Protein AF-A0A7S2Z1I0-F1 (afdb_monomer_lite)

InterPro domains:
  IPR027986 T-cell activation inhibitor, mitochondrial [PTHR31596] (4-203)
  IPR027989 Domain of unknown function DUF4461 [PF14688] (21-203)

Radius of gyration: 23.28 Å; chains: 1; bounding box: 51×51×58 Å

Organism: NCBI:txid464258

pLDDT: mean 90.04, std 8.13, range [51.62, 97.31]

Sequence (205 aa):
DVEAWAAYLSSTGDLAVAKEKRTFVEKIRCSEEDLASALGISSVHCTSAVAHSRQCEAFLGSLLQAAGRAGPLSSAKPIKVVVEACDDLAISETDGSVVLPVSAGAEEALSFLRANLTDALLTTMKYDKELKELDRLKCLVRSRLKIRIYSKDKSVTLHEFRQCSNRLVRMSKSLLPYTEGLNVRVSDANRMSDTSVDIAWNFAA

Secondary structure (DSSP, 8-state):
-HHHHHHHHHHSHHHHHHHHHHHHHHHHHHHHHHHHHHHTEEEEEE-TTTTT-HHHHHHHHHHHHHHHHH--SSSSEEEEEEEES-SS-EE-TTT-PEEEETTS-HHHHHHHHHHHHHHHHHHHHHHHHHHHHHHHHHHHHHHHHT-SEEEE-TTS-HHHHHHHHHHHHHTHHHHHHHHTT-EEEEESS-EE-SS-EEEETT---

Foldseek 3Di:
DVVVVVCVCVVDCVVVVVVVQVVQLVLLQVLFVLLCVLQQEDTEEEPPQPSSDPLSVVLSVQLSVVSNVVGHLDNRANEYEYEYCDDDFDQPLQALHTYDYSPDHSVVNVVSCNVCVVVSRVSNVVNVVLVVVLVVLQVLLCVLQVAPAEEEDPQDDSVLSSQLSVVSNVCSVVNNVPHRHAHEYEDCDFDDDPHHTYDHSCDDD

Structure (mmCIF, N/CA/C/O backbone):
data_AF-A0A7S2Z1I0-F1
#
_entry.id   AF-A0A7S2Z1I0-F1
#
loop_
_atom_site.group_PDB
_atom_site.id
_atom_site.type_symbol
_atom_site.label_atom_id
_atom_site.label_alt_id
_atom_site.label_comp_id
_atom_site.label_asym_id
_atom_site.label_entity_id
_atom_site.label_seq_id
_atom_site.pdbx_PDB_ins_code
_atom_site.Cartn_x
_atom_site.Cartn_y
_atom_site.Cartn_z
_atom_site.occupancy
_atom_site.B_iso_or_equiv
_atom_site.auth_seq_id
_atom_site.auth_comp_id
_atom_site.auth_asym_id
_atom_site.auth_atom_id
_atom_site.pdbx_PDB_model_num
ATOM 1 N N . ASP A 1 1 ? -14.311 37.060 -10.832 1.00 61.75 1 ASP A N 1
ATOM 2 C CA . ASP A 1 1 ? -15.592 37.095 -10.116 1.00 61.75 1 ASP A CA 1
ATOM 3 C C . ASP A 1 1 ? -15.536 36.141 -8.923 1.00 61.75 1 ASP A C 1
ATOM 5 O O . ASP A 1 1 ? -15.950 34.998 -9.017 1.00 61.75 1 ASP A O 1
ATOM 9 N N . VAL A 1 2 ? -14.854 36.543 -7.848 1.00 72.06 2 VAL A N 1
ATOM 10 C CA . VAL A 1 2 ? -14.575 35.677 -6.680 1.00 72.06 2 VAL A CA 1
ATOM 11 C C . VAL A 1 2 ? -15.729 35.728 -5.673 1.00 72.06 2 VAL A C 1
ATOM 13 O O . VAL A 1 2 ? -16.039 34.725 -5.038 1.00 72.06 2 VAL A O 1
ATOM 16 N N . GLU A 1 3 ? -16.408 36.872 -5.581 1.00 78.31 3 GLU A N 1
ATOM 17 C CA . GLU A 1 3 ? -17.554 37.077 -4.692 1.00 78.31 3 GLU A CA 1
ATOM 18 C C . GLU A 1 3 ? -18.788 36.287 -5.142 1.00 78.31 3 GLU A C 1
ATOM 20 O O . GLU A 1 3 ? -19.456 35.697 -4.296 1.00 78.31 3 GLU A O 1
ATOM 25 N N . ALA A 1 4 ? -19.047 36.167 -6.452 1.00 76.44 4 ALA A N 1
ATOM 26 C CA . ALA A 1 4 ? -20.146 35.342 -6.959 1.00 76.44 4 ALA A CA 1
ATOM 27 C C . ALA A 1 4 ? -19.933 33.842 -6.680 1.00 76.44 4 ALA A C 1
ATOM 29 O O . ALA A 1 4 ? -20.866 33.153 -6.271 1.00 76.44 4 ALA A O 1
ATOM 30 N N . TRP A 1 5 ? -18.700 33.337 -6.821 1.00 75.31 5 TRP A N 1
ATOM 31 C CA . TRP A 1 5 ? -18.357 31.955 -6.453 1.00 75.31 5 TRP A CA 1
ATOM 32 C C . TRP A 1 5 ? -18.428 31.724 -4.942 1.00 75.31 5 TRP A C 1
ATOM 34 O O . TRP A 1 5 ? -18.931 30.690 -4.509 1.00 75.31 5 TRP A O 1
ATOM 44 N N . ALA A 1 6 ? -17.974 32.684 -4.131 1.00 73.38 6 ALA A N 1
ATOM 45 C CA . ALA A 1 6 ? -18.089 32.604 -2.678 1.00 73.38 6 ALA A CA 1
ATOM 46 C C . ALA A 1 6 ? -19.559 32.597 -2.223 1.00 73.38 6 ALA A C 1
ATOM 48 O O . ALA A 1 6 ? -19.919 31.792 -1.365 1.00 73.38 6 ALA A O 1
ATOM 49 N N . ALA A 1 7 ? -20.421 33.423 -2.826 1.00 74.00 7 ALA A N 1
ATOM 50 C CA . ALA A 1 7 ? -21.859 33.442 -2.563 1.00 74.00 7 ALA A CA 1
ATOM 51 C C . ALA A 1 7 ? -22.562 32.162 -3.047 1.00 74.00 7 ALA A C 1
ATOM 53 O O . ALA A 1 7 ? -23.393 31.614 -2.326 1.00 74.00 7 ALA A O 1
ATOM 54 N N . TYR A 1 8 ? -22.202 31.637 -4.221 1.00 71.69 8 TYR A N 1
ATOM 55 C CA . TYR A 1 8 ? -22.724 30.369 -4.737 1.00 71.69 8 TYR A CA 1
ATOM 56 C C . TYR A 1 8 ? -22.361 29.201 -3.815 1.00 71.69 8 TYR A C 1
ATOM 58 O O . TYR A 1 8 ? -23.244 28.501 -3.331 1.00 71.69 8 TYR A O 1
ATOM 66 N N . LEU A 1 9 ? -21.079 29.052 -3.471 1.00 66.38 9 LEU A N 1
ATOM 67 C CA . LEU A 1 9 ? -20.636 27.976 -2.588 1.00 66.38 9 LEU A CA 1
ATOM 68 C C . LEU A 1 9 ? -21.250 28.127 -1.184 1.00 66.38 9 LEU A C 1
ATOM 70 O O . LEU A 1 9 ? -21.718 27.150 -0.607 1.00 66.38 9 LEU A O 1
ATOM 74 N N . SER A 1 10 ? -21.327 29.348 -0.645 1.00 67.62 10 SER A N 1
ATOM 75 C CA . SER A 1 10 ? -21.908 29.593 0.688 1.00 67.62 10 SER A CA 1
ATOM 76 C C . SER A 1 10 ? -23.432 29.452 0.739 1.00 67.62 10 SER A C 1
ATOM 78 O O . SER A 1 10 ? -23.971 29.204 1.814 1.00 67.62 10 SER A O 1
ATOM 80 N N . SER A 1 11 ? -24.130 29.613 -0.390 1.00 66.12 11 SER A N 1
ATOM 81 C CA . SER A 1 11 ? -25.588 29.442 -0.479 1.00 66.12 11 SER A CA 1
ATOM 82 C C . SER A 1 11 ? -26.009 27.993 -0.725 1.00 66.12 11 SER A C 1
ATOM 84 O O . SER A 1 11 ? -27.137 27.620 -0.403 1.00 66.12 11 SER A O 1
ATOM 86 N N . THR A 1 12 ? -25.111 27.150 -1.236 1.00 63.69 12 THR A N 1
ATOM 87 C CA . THR A 1 12 ? -25.356 25.712 -1.363 1.00 63.69 12 THR A CA 1
ATOM 88 C C . THR A 1 12 ? -25.142 25.004 -0.023 1.00 63.69 12 THR A C 1
ATOM 90 O O . THR A 1 12 ? -24.045 25.034 0.537 1.00 63.69 12 THR A O 1
ATOM 93 N N . GLY A 1 13 ? -26.168 24.300 0.476 1.00 65.06 13 GLY A N 1
ATOM 94 C CA . GLY A 1 13 ? -26.071 23.426 1.661 1.00 65.06 13 GLY A CA 1
ATOM 95 C C . GLY A 1 13 ? -24.938 22.386 1.578 1.00 65.06 13 GLY A C 1
ATOM 96 O O . GLY A 1 13 ? -24.482 21.872 2.598 1.00 65.06 13 GLY A O 1
ATOM 97 N N . ASP A 1 14 ? -24.413 22.159 0.376 1.00 70.56 14 ASP A N 1
ATOM 98 C CA . ASP A 1 14 ? -23.265 21.310 0.077 1.00 70.56 14 ASP A CA 1
ATOM 99 C C . ASP A 1 14 ? -21.974 21.726 0.798 1.00 70.56 14 ASP A C 1
ATOM 101 O O . ASP A 1 14 ? -21.206 20.849 1.195 1.00 70.56 14 ASP A O 1
ATOM 105 N N . LEU A 1 15 ? -21.725 23.023 1.041 1.00 76.69 15 LEU A N 1
ATOM 106 C CA . LEU A 1 15 ? -20.536 23.445 1.800 1.00 76.69 15 LEU A CA 1
ATOM 107 C C . LEU A 1 15 ? -20.628 23.080 3.285 1.00 76.69 15 LEU A C 1
ATOM 109 O O . LEU A 1 15 ? -19.621 22.692 3.882 1.00 76.69 15 LEU A O 1
ATOM 113 N N . ALA A 1 16 ? -21.815 23.193 3.884 1.00 78.44 16 ALA A N 1
ATOM 114 C CA . ALA A 1 16 ? -22.028 22.790 5.271 1.00 78.44 16 ALA A CA 1
ATOM 115 C C . ALA A 1 16 ? -21.832 21.273 5.418 1.00 78.44 16 ALA A C 1
ATOM 117 O O . ALA A 1 16 ? -21.064 20.831 6.271 1.00 78.44 16 ALA A O 1
ATOM 118 N N . VAL A 1 17 ? -22.408 20.492 4.500 1.00 79.94 17 VAL A N 1
ATOM 119 C CA . VAL A 1 17 ? -22.226 19.033 4.434 1.00 79.94 17 VAL A CA 1
ATOM 120 C C . VAL A 1 17 ? -20.759 18.658 4.192 1.00 79.94 17 VAL A C 1
ATOM 122 O O . VAL A 1 17 ? -20.241 17.733 4.818 1.00 79.94 17 VAL A O 1
ATOM 125 N N . ALA A 1 18 ? -20.049 19.370 3.312 1.00 81.38 18 ALA A N 1
ATOM 126 C CA . ALA A 1 18 ? -18.627 19.135 3.065 1.00 81.38 18 ALA A CA 1
ATOM 127 C C . ALA A 1 18 ? -17.773 19.436 4.305 1.00 81.38 18 ALA A C 1
ATOM 129 O O . ALA A 1 18 ? -16.859 18.671 4.624 1.00 81.38 18 ALA A O 1
ATOM 130 N N . LYS A 1 19 ? -18.087 20.514 5.033 1.00 84.62 19 LYS A N 1
ATOM 131 C CA . LYS A 1 19 ? -17.418 20.866 6.289 1.00 84.62 19 LYS A CA 1
ATOM 132 C C . LYS A 1 19 ? -17.649 19.796 7.355 1.00 84.62 19 LYS A C 1
ATOM 134 O O . LYS A 1 19 ? -16.683 19.350 7.965 1.00 84.62 19 LYS A O 1
ATOM 139 N N . GLU A 1 20 ? -18.885 19.334 7.529 1.00 85.00 20 GLU A N 1
ATOM 140 C CA . GLU A 1 20 ? -19.213 18.251 8.464 1.00 85.00 20 GLU A CA 1
ATOM 141 C C . GLU A 1 20 ? -18.483 16.951 8.118 1.00 85.00 20 GLU A C 1
ATOM 143 O O . GLU A 1 20 ? -17.858 16.344 8.989 1.00 85.00 20 GLU A O 1
ATOM 148 N N . LYS A 1 21 ? -18.481 16.554 6.838 1.00 84.75 21 LYS A N 1
ATOM 149 C CA . LYS A 1 21 ? -17.735 15.377 6.366 1.00 84.75 21 LYS A CA 1
ATOM 150 C C . LYS A 1 21 ? -16.242 15.503 6.637 1.00 84.75 21 LYS A C 1
ATOM 152 O O . LYS A 1 21 ? -15.619 14.535 7.064 1.00 84.75 21 LYS A O 1
ATOM 157 N N . ARG A 1 22 ? -15.664 16.684 6.411 1.00 86.88 22 ARG A N 1
ATOM 158 C CA . ARG A 1 22 ? -14.251 16.943 6.697 1.00 86.88 22 ARG A CA 1
ATOM 159 C C . ARG A 1 22 ? -13.952 16.791 8.186 1.00 86.88 22 ARG A C 1
ATOM 161 O O . ARG A 1 22 ? -13.035 16.056 8.532 1.00 86.88 22 ARG A O 1
ATOM 168 N N . THR A 1 23 ? -14.743 17.423 9.050 1.00 88.19 23 THR A N 1
ATOM 169 C CA . THR A 1 23 ? -14.578 17.308 10.505 1.00 88.19 23 THR A CA 1
ATOM 170 C C . THR A 1 23 ? -14.747 15.865 10.979 1.00 88.19 23 THR A C 1
ATOM 172 O O . THR A 1 23 ? -14.027 15.425 11.869 1.00 88.19 23 THR A O 1
ATOM 175 N N . PHE A 1 24 ? -15.658 15.101 10.372 1.00 87.19 24 PHE A N 1
ATOM 176 C CA . PHE A 1 24 ? -15.821 13.679 10.667 1.00 87.19 24 PHE A CA 1
ATOM 177 C C . PHE A 1 24 ? -14.567 12.868 10.306 1.00 87.19 24 PHE A C 1
ATOM 179 O O . PHE A 1 24 ? -14.048 12.137 11.141 1.00 87.19 24 PHE A O 1
ATOM 186 N N . VAL A 1 25 ? -14.029 13.042 9.095 1.00 87.50 25 VAL A N 1
ATOM 187 C CA . VAL A 1 25 ? -12.800 12.351 8.662 1.00 87.50 25 VAL A CA 1
ATOM 188 C C . VAL A 1 25 ? -11.599 12.742 9.522 1.00 87.50 25 VAL A C 1
ATOM 190 O O . VAL A 1 25 ? -10.782 11.889 9.852 1.00 87.50 25 VAL A O 1
ATOM 193 N N . GLU A 1 26 ? -11.484 14.015 9.902 1.00 90.06 26 GLU A N 1
ATOM 194 C CA . GLU A 1 26 ? -10.423 14.483 10.802 1.00 90.06 26 GLU A CA 1
ATOM 195 C C . GLU A 1 26 ? -10.497 13.775 12.165 1.00 90.06 26 GLU A C 1
ATOM 197 O O . GLU A 1 26 ? -9.471 13.314 12.656 1.00 90.06 26 GLU A O 1
ATOM 202 N N . LYS A 1 27 ? -11.696 13.576 12.731 1.00 91.50 27 LYS A N 1
ATOM 203 C CA . LYS A 1 27 ? -11.872 12.801 13.974 1.00 91.50 27 LYS A CA 1
ATOM 204 C C . LYS A 1 27 ? -11.453 11.338 13.837 1.00 91.50 27 LYS A C 1
ATOM 206 O O . LYS A 1 27 ? -10.810 10.807 14.743 1.00 91.50 27 LYS A O 1
ATOM 211 N N . ILE A 1 28 ? -11.803 10.696 12.720 1.00 92.88 28 ILE A N 1
ATOM 212 C CA . ILE A 1 28 ? -11.381 9.317 12.437 1.00 92.88 28 ILE A CA 1
ATOM 213 C C . ILE A 1 28 ? -9.855 9.240 12.363 1.00 92.88 28 ILE A C 1
ATOM 215 O O . ILE A 1 28 ? -9.271 8.387 13.019 1.00 92.88 28 ILE A O 1
ATOM 219 N N . ARG A 1 29 ? -9.197 10.175 11.666 1.00 93.44 29 ARG A N 1
ATOM 220 C CA . ARG A 1 29 ? -7.726 10.223 11.581 1.00 93.44 29 ARG A CA 1
ATOM 221 C C . ARG A 1 29 ? -7.054 10.418 12.937 1.00 93.44 29 ARG A C 1
ATOM 223 O O . ARG A 1 29 ? -6.088 9.726 13.229 1.00 93.44 29 ARG A O 1
ATOM 230 N N . CYS A 1 30 ? -7.580 11.301 13.786 1.00 94.44 30 CYS A N 1
ATOM 231 C CA . CYS A 1 30 ? -7.074 11.427 15.155 1.00 94.44 30 CYS A CA 1
ATOM 232 C C . CYS A 1 30 ? -7.235 10.111 15.931 1.00 94.44 30 CYS A C 1
ATOM 234 O O . CYS A 1 30 ? -6.304 9.672 16.593 1.00 94.44 30 CYS A O 1
ATOM 236 N N . SER A 1 31 ? -8.380 9.436 15.784 1.00 94.81 31 SER A N 1
ATOM 237 C CA . SER A 1 31 ? -8.625 8.143 16.439 1.00 94.81 31 SER A CA 1
ATOM 238 C C . SER A 1 31 ? -7.698 7.033 15.922 1.00 94.81 31 SER A C 1
ATOM 240 O O . SER A 1 31 ? -7.273 6.180 16.697 1.00 94.81 31 SER A O 1
ATOM 242 N N . GLU A 1 32 ? -7.361 7.038 14.630 1.00 95.88 32 GLU A N 1
ATOM 243 C CA . GLU A 1 32 ? -6.375 6.133 14.024 1.00 95.88 32 GLU A CA 1
ATOM 244 C C . GLU A 1 32 ? -4.975 6.334 14.617 1.00 95.88 32 GLU A C 1
ATOM 246 O O . GLU A 1 32 ? -4.307 5.359 14.966 1.00 95.88 32 GLU A O 1
ATOM 251 N N . GLU A 1 33 ? -4.537 7.589 14.748 1.00 95.25 33 GLU A N 1
ATOM 252 C CA . GLU A 1 33 ? -3.240 7.950 15.329 1.00 95.25 33 GLU A CA 1
ATOM 253 C C . GLU A 1 33 ? -3.168 7.591 16.820 1.00 95.25 33 GLU A C 1
ATOM 255 O O . GLU A 1 33 ? -2.207 6.948 17.256 1.00 95.25 33 GLU A O 1
ATOM 260 N N . ASP A 1 34 ? -4.209 7.928 17.584 1.00 95.12 34 ASP A N 1
ATOM 261 C CA . ASP A 1 34 ? -4.317 7.605 19.009 1.00 95.12 34 ASP A CA 1
ATOM 262 C C . ASP A 1 34 ? -4.279 6.091 19.234 1.00 95.12 34 ASP A C 1
ATOM 264 O O . ASP A 1 34 ? -3.573 5.598 20.118 1.00 95.12 34 ASP A O 1
ATOM 268 N N . LEU A 1 35 ? -4.993 5.331 18.401 1.00 95.00 35 LEU A N 1
ATOM 269 C CA . LEU A 1 35 ? -5.007 3.876 18.474 1.00 95.00 35 LEU A CA 1
ATOM 270 C C . L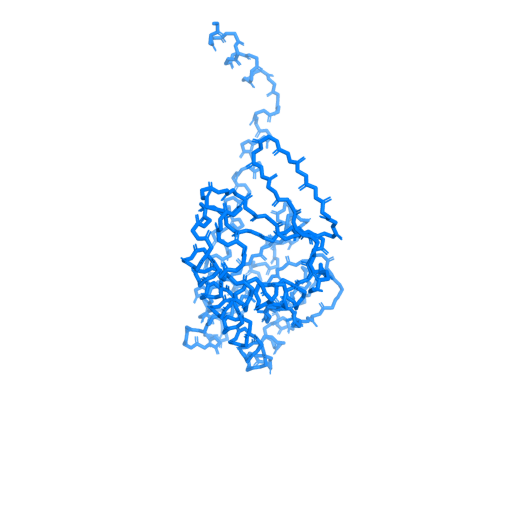EU A 1 35 ? -3.661 3.266 18.074 1.00 95.00 35 LEU A C 1
ATOM 272 O O . LEU A 1 35 ? -3.178 2.365 18.760 1.00 95.00 35 LEU A O 1
ATOM 276 N N . ALA A 1 36 ? -3.033 3.751 17.000 1.00 94.12 36 ALA A N 1
ATOM 277 C CA . ALA A 1 36 ? -1.708 3.289 16.593 1.00 94.12 36 ALA A CA 1
ATOM 278 C C . ALA A 1 36 ? -0.683 3.496 17.719 1.00 94.12 36 ALA A C 1
ATOM 280 O O . ALA A 1 36 ? 0.079 2.579 18.045 1.00 94.12 36 ALA A O 1
ATOM 281 N N . SER A 1 37 ? -0.731 4.669 18.357 1.00 92.81 37 SER A N 1
ATOM 282 C CA . SER A 1 37 ? 0.093 5.025 19.511 1.00 92.81 37 SER A CA 1
ATOM 283 C C . SER A 1 37 ? -0.178 4.111 20.712 1.00 92.81 37 SER A C 1
ATOM 285 O O . SER A 1 37 ? 0.753 3.507 21.248 1.00 92.81 37 SER A O 1
ATOM 287 N N . ALA A 1 38 ? -1.449 3.920 21.086 1.00 93.12 38 ALA A N 1
ATOM 288 C CA . ALA A 1 38 ? -1.845 3.069 22.209 1.00 93.12 38 ALA A CA 1
ATOM 289 C C . ALA A 1 38 ? -1.430 1.599 22.023 1.00 93.12 38 ALA A C 1
ATOM 291 O O . ALA A 1 38 ? -1.033 0.933 22.980 1.00 93.12 38 ALA A O 1
ATOM 292 N N . LEU A 1 39 ? -1.490 1.091 20.790 1.00 92.25 39 LEU A N 1
ATOM 293 C CA . LEU A 1 39 ? -1.097 -0.278 20.456 1.00 92.25 39 LEU A CA 1
ATOM 294 C C . LEU A 1 39 ? 0.419 -0.446 20.258 1.00 92.25 39 LEU A C 1
ATOM 296 O O . LEU A 1 39 ? 0.903 -1.579 20.286 1.00 92.25 39 LEU A O 1
ATOM 300 N N . GLY A 1 40 ? 1.177 0.638 20.066 1.00 92.19 40 GLY A N 1
ATOM 301 C CA . GLY A 1 40 ? 2.612 0.580 19.768 1.00 92.19 40 GLY A CA 1
ATOM 302 C C . GLY A 1 40 ? 2.933 0.026 18.371 1.00 92.19 40 GLY A C 1
ATOM 303 O O . GLY A 1 40 ? 3.957 -0.638 18.174 1.00 92.19 40 GLY A O 1
ATOM 304 N N . ILE A 1 41 ? 2.046 0.268 17.403 1.00 92.19 41 ILE A N 1
ATOM 305 C CA . ILE A 1 41 ? 2.189 -0.146 15.997 1.00 92.19 41 ILE A CA 1
ATOM 306 C C . ILE A 1 41 ? 2.468 1.065 15.101 1.00 92.19 41 ILE A C 1
ATOM 308 O O . ILE A 1 41 ? 2.469 2.202 15.562 1.00 92.19 41 ILE A O 1
ATOM 312 N N . SER A 1 42 ? 2.739 0.837 13.814 1.00 92.69 42 SER A N 1
ATOM 313 C CA . SER A 1 42 ? 3.149 1.926 12.917 1.00 92.69 42 SER A CA 1
ATOM 314 C C . SER A 1 42 ? 1.996 2.772 12.411 1.00 92.69 42 SER A C 1
ATOM 316 O O . SER A 1 42 ? 2.149 3.982 12.276 1.00 92.69 42 SER A O 1
ATOM 318 N N . SER A 1 43 ? 0.864 2.149 12.093 1.00 94.31 43 SER A N 1
ATOM 319 C CA . SER A 1 43 ? -0.293 2.872 11.575 1.00 94.31 43 SER A CA 1
ATOM 320 C C . SER A 1 43 ? -1.568 2.042 11.663 1.00 94.31 43 SER A C 1
ATOM 322 O O . SER A 1 43 ? -1.543 0.823 11.470 1.00 94.31 43 SER A O 1
ATOM 324 N N . VAL A 1 44 ? -2.686 2.731 11.869 1.00 96.00 44 VAL A N 1
ATOM 325 C CA . VAL A 1 44 ? -4.040 2.214 11.658 1.00 96.00 44 VAL A CA 1
ATOM 326 C C . VAL A 1 44 ? -4.673 3.035 10.540 1.00 96.00 44 VAL A C 1
ATOM 328 O O . VAL A 1 44 ? -4.494 4.248 10.509 1.00 96.00 44 VAL A O 1
ATOM 331 N N . HIS A 1 45 ? -5.389 2.392 9.622 1.00 95.81 45 HIS A N 1
ATOM 332 C CA . HIS A 1 45 ? -6.086 3.073 8.536 1.00 95.81 45 HIS A CA 1
ATOM 333 C C . HIS A 1 45 ? -7.463 2.475 8.299 1.00 95.81 45 HIS A C 1
ATOM 335 O O . HIS A 1 45 ? -7.603 1.269 8.127 1.00 95.81 45 HIS A O 1
ATOM 341 N N . CYS A 1 46 ? -8.470 3.324 8.198 1.00 95.25 46 CYS A N 1
ATOM 342 C CA . CYS A 1 46 ? -9.804 2.953 7.773 1.00 95.25 46 CYS A CA 1
ATOM 343 C C . CYS A 1 46 ? -9.906 3.122 6.260 1.00 95.25 46 CYS A C 1
ATOM 345 O O . CYS A 1 46 ? -9.582 4.177 5.706 1.00 95.25 46 CYS A O 1
ATOM 347 N N . THR A 1 47 ? -10.369 2.085 5.569 1.00 93.81 47 THR A N 1
ATOM 348 C CA . THR A 1 47 ? -10.617 2.182 4.126 1.00 93.81 47 THR A CA 1
ATOM 349 C C . THR A 1 47 ? -11.697 3.225 3.837 1.00 93.81 47 THR A C 1
ATOM 351 O O . THR A 1 47 ? -12.569 3.503 4.665 1.00 93.81 47 THR A O 1
ATOM 354 N N . SER A 1 48 ? -11.684 3.803 2.633 1.00 88.38 48 SER A N 1
ATOM 355 C CA . SER A 1 48 ? -12.679 4.807 2.222 1.00 88.38 48 SER A CA 1
ATOM 356 C C . SER A 1 48 ? -14.123 4.301 2.312 1.00 88.38 48 SER A C 1
ATOM 358 O O . SER A 1 48 ? -15.035 5.104 2.504 1.00 88.38 48 SER A O 1
ATOM 360 N N . ALA A 1 49 ? -14.327 2.983 2.219 1.00 89.12 49 ALA A N 1
ATOM 361 C CA . ALA A 1 49 ? -15.625 2.339 2.376 1.00 89.12 49 ALA A CA 1
ATOM 362 C C . ALA A 1 49 ? -16.204 2.498 3.794 1.00 89.12 49 ALA A C 1
ATOM 364 O O . ALA A 1 49 ? -17.416 2.648 3.940 1.00 89.12 49 ALA A O 1
ATOM 365 N N . VAL A 1 50 ? -15.359 2.512 4.834 1.00 91.12 50 VAL A N 1
ATOM 366 C CA . VAL A 1 50 ? -15.800 2.566 6.242 1.00 91.12 50 VAL A CA 1
ATOM 367 C C . VAL A 1 50 ? -15.479 3.884 6.942 1.00 91.12 50 VAL A C 1
ATOM 369 O O . VAL A 1 50 ? -16.156 4.220 7.913 1.00 91.12 50 VAL A O 1
ATOM 372 N N . ALA A 1 51 ? -14.527 4.670 6.429 1.00 87.19 51 ALA A N 1
ATOM 373 C CA . ALA A 1 51 ? -14.034 5.910 7.041 1.00 87.19 51 ALA A CA 1
ATOM 374 C C . ALA A 1 51 ? -15.093 7.019 7.208 1.00 87.19 51 ALA A C 1
ATOM 376 O O . ALA A 1 51 ? -14.856 8.001 7.904 1.00 87.19 51 ALA A O 1
ATOM 377 N N . HIS A 1 52 ? -16.264 6.882 6.580 1.00 87.50 52 HIS A N 1
ATOM 378 C CA . HIS A 1 52 ? -17.394 7.809 6.715 1.00 87.50 52 HIS A CA 1
ATOM 379 C C . HIS A 1 52 ? -18.551 7.252 7.560 1.00 87.50 52 HIS A C 1
ATOM 381 O O . HIS A 1 52 ? -19.618 7.862 7.626 1.00 87.50 52 HIS A O 1
ATOM 387 N N . SER A 1 53 ? -18.373 6.086 8.185 1.00 90.06 53 SER A N 1
ATOM 388 C CA . SER A 1 53 ? -19.424 5.410 8.944 1.00 90.06 53 SER A CA 1
ATOM 389 C C . SER A 1 53 ? -19.309 5.680 10.445 1.00 90.06 53 SER A C 1
ATOM 391 O O . SER A 1 53 ? -18.224 5.645 11.023 1.00 90.06 53 SER A O 1
ATOM 393 N N . ARG A 1 54 ? -20.452 5.868 11.118 1.00 90.75 54 ARG A N 1
ATOM 394 C CA . ARG A 1 54 ? -20.504 5.922 12.594 1.00 90.75 54 ARG A CA 1
ATOM 395 C C . ARG A 1 54 ? -20.073 4.606 13.245 1.00 90.75 54 ARG A C 1
ATOM 397 O O . ARG A 1 54 ? -19.618 4.608 14.381 1.00 90.75 54 ARG A O 1
ATOM 404 N N . GLN A 1 55 ? -20.224 3.494 12.526 1.00 92.81 55 GLN A N 1
ATOM 405 C CA . GLN A 1 55 ? -19.751 2.183 12.969 1.00 92.81 55 GLN A CA 1
ATOM 406 C C . GLN A 1 55 ? -18.231 2.180 13.128 1.00 92.81 55 GLN A C 1
ATOM 408 O O . GLN A 1 55 ? -17.739 1.718 14.148 1.00 92.81 55 GLN A O 1
ATOM 413 N N . CYS A 1 56 ? -17.502 2.774 12.181 1.00 93.69 56 CYS A N 1
ATOM 414 C CA . CYS A 1 56 ? -16.053 2.926 12.267 1.00 93.69 56 CYS A CA 1
ATOM 415 C C . CYS A 1 56 ? -15.630 3.764 13.482 1.00 93.69 56 CYS A C 1
ATOM 417 O O . CYS A 1 56 ? -14.776 3.325 14.245 1.00 93.69 56 CYS A O 1
ATOM 419 N N . GLU A 1 57 ? -16.275 4.909 13.728 1.00 94.19 57 GLU A N 1
ATOM 420 C CA . GLU A 1 57 ? -16.004 5.733 14.919 1.00 94.19 57 GLU A CA 1
ATOM 421 C C . GLU A 1 57 ? -16.235 4.947 16.222 1.00 94.19 57 GLU A C 1
ATOM 423 O O . GLU A 1 57 ? -15.381 4.934 17.110 1.00 94.19 57 GLU A O 1
ATOM 428 N N . ALA A 1 58 ? -17.363 4.236 16.321 1.00 94.94 58 ALA A N 1
ATOM 429 C CA . ALA A 1 58 ? -17.692 3.422 17.489 1.00 94.94 58 ALA A CA 1
ATOM 430 C C . ALA A 1 58 ? -16.717 2.248 17.678 1.00 94.94 58 ALA A C 1
ATOM 432 O O . ALA A 1 58 ? -16.316 1.955 18.808 1.00 94.94 58 ALA A O 1
ATOM 433 N N . PHE A 1 59 ? -16.309 1.600 16.586 1.00 96.31 59 PHE A N 1
ATOM 434 C CA . PHE A 1 59 ? -15.340 0.511 16.601 1.00 96.31 59 PHE A CA 1
ATOM 435 C C . PHE A 1 59 ? -13.966 1.001 17.065 1.00 96.31 59 PHE A C 1
ATOM 437 O O . PHE A 1 59 ? -13.434 0.460 18.032 1.00 96.31 59 PHE A O 1
ATOM 444 N N . LEU A 1 60 ? -13.431 2.071 16.462 1.00 96.44 60 LEU A N 1
ATOM 445 C CA . LEU A 1 60 ? -12.146 2.659 16.856 1.00 96.44 60 LEU A CA 1
ATOM 446 C C . LEU A 1 60 ? -12.155 3.109 18.318 1.00 96.44 60 LEU A C 1
ATOM 448 O O . LEU A 1 60 ? -11.220 2.804 19.054 1.00 96.44 60 LEU A O 1
ATOM 452 N N . GLY A 1 61 ? -13.224 3.775 18.764 1.00 95.81 61 GLY A N 1
ATOM 453 C CA . GLY A 1 61 ? -13.371 4.186 20.160 1.00 95.81 61 GLY A CA 1
ATOM 454 C C . GLY A 1 61 ? -13.393 2.997 21.126 1.00 95.81 61 GLY A C 1
ATOM 455 O O . GLY A 1 61 ? -12.718 3.022 22.157 1.00 95.81 61 GLY A O 1
ATOM 456 N N . SER A 1 62 ? -14.113 1.926 20.782 1.00 96.12 62 SER A N 1
ATOM 457 C CA . SER A 1 62 ? -14.158 0.701 21.595 1.00 96.12 62 SER A CA 1
ATOM 458 C C . SER A 1 62 ? -12.803 -0.010 21.629 1.00 96.12 62 SER A C 1
ATOM 460 O O . SER A 1 62 ? -12.354 -0.455 22.686 1.00 96.12 62 SER A O 1
ATOM 462 N N . LEU A 1 63 ? -12.126 -0.072 20.481 1.00 96.00 63 LEU A N 1
ATOM 463 C CA . LEU A 1 63 ? -10.817 -0.693 20.325 1.00 96.00 63 LEU A CA 1
ATOM 464 C C . LEU A 1 63 ? -9.737 0.076 21.092 1.00 96.00 63 LEU A C 1
ATOM 466 O O . LEU A 1 63 ? -8.922 -0.540 21.773 1.00 96.00 63 LEU A O 1
ATOM 470 N N . LEU A 1 64 ? -9.781 1.410 21.066 1.00 95.69 64 LEU A N 1
ATOM 471 C CA . LEU A 1 64 ? -8.887 2.280 21.831 1.00 95.69 64 LEU A CA 1
ATOM 472 C C . LEU A 1 64 ? -9.071 2.096 23.341 1.00 95.69 64 LEU A C 1
ATOM 474 O O . LEU A 1 64 ? -8.091 1.978 24.076 1.00 95.69 64 LEU A O 1
ATOM 478 N N . GLN A 1 65 ? -10.317 2.017 23.817 1.00 95.12 65 GLN A N 1
ATOM 479 C CA . GLN A 1 65 ? -10.590 1.742 25.230 1.00 95.12 65 GLN A CA 1
ATOM 480 C C . GLN A 1 65 ? -10.053 0.378 25.663 1.00 95.12 65 GLN A C 1
ATOM 482 O O . GLN A 1 65 ? -9.453 0.266 26.734 1.00 95.12 65 GLN A O 1
ATOM 487 N N . ALA A 1 66 ? -10.268 -0.655 24.851 1.00 94.31 66 ALA A N 1
ATOM 488 C CA . ALA A 1 66 ? -9.766 -1.988 25.144 1.00 94.31 66 ALA A CA 1
ATOM 489 C C . ALA A 1 66 ? -8.224 -2.021 25.098 1.00 94.31 66 ALA A C 1
ATOM 491 O O . ALA A 1 66 ? -7.598 -2.551 26.016 1.00 94.31 66 ALA A O 1
ATOM 492 N N . ALA A 1 67 ? -7.596 -1.339 24.132 1.00 92.81 67 ALA A N 1
ATOM 493 C CA . ALA A 1 67 ? -6.143 -1.182 24.044 1.00 92.81 67 ALA A CA 1
ATOM 494 C C . ALA A 1 67 ? -5.556 -0.502 25.292 1.00 92.81 67 ALA A C 1
ATOM 496 O O . ALA A 1 67 ? -4.563 -0.974 25.843 1.00 92.81 67 ALA A O 1
ATOM 497 N N . GLY A 1 68 ? -6.211 0.549 25.796 1.00 91.56 68 GLY A N 1
ATOM 498 C CA . GLY A 1 68 ? -5.794 1.249 27.014 1.00 91.56 68 GLY A CA 1
ATOM 499 C C . GLY A 1 68 ? -5.799 0.365 28.267 1.00 91.56 68 GLY A C 1
ATOM 500 O O . GLY A 1 68 ? -4.950 0.536 29.138 1.00 91.56 68 GLY A O 1
ATOM 501 N N . ARG A 1 69 ? -6.710 -0.615 28.355 1.00 90.62 69 ARG A N 1
ATOM 502 C CA . ARG A 1 69 ? -6.738 -1.600 29.457 1.00 90.62 69 ARG A CA 1
ATOM 503 C C . ARG A 1 69 ? -5.685 -2.683 29.278 1.00 90.62 69 ARG A C 1
ATOM 505 O O . ARG A 1 69 ? -5.100 -3.157 30.246 1.00 90.62 69 ARG A O 1
ATOM 512 N N . ALA A 1 70 ? -5.505 -3.111 28.037 1.00 88.25 70 ALA A N 1
ATOM 513 C CA . ALA A 1 70 ? -4.726 -4.284 27.710 1.00 88.25 70 ALA A CA 1
ATOM 514 C C . ALA A 1 70 ? -3.221 -3.970 27.589 1.00 88.25 70 ALA A C 1
ATOM 516 O O . ALA A 1 70 ? -2.407 -4.891 27.690 1.00 88.25 70 ALA A O 1
ATOM 517 N N . GLY A 1 71 ? -2.860 -2.697 27.406 1.00 85.69 71 GLY A N 1
ATOM 518 C CA . GLY A 1 71 ? -1.492 -2.225 27.222 1.00 85.69 71 GLY A CA 1
ATOM 519 C C . GLY A 1 71 ? -0.985 -2.384 25.782 1.00 85.69 71 GLY A C 1
ATOM 520 O O . GLY A 1 71 ? -1.635 -3.037 24.955 1.00 85.69 71 GLY A O 1
ATOM 521 N N . PRO A 1 72 ? 0.188 -1.800 25.475 1.00 87.44 72 PRO A N 1
ATOM 522 C CA . PRO A 1 72 ? 0.759 -1.831 24.136 1.00 87.44 72 PRO A CA 1
ATOM 523 C C . PRO A 1 72 ? 1.046 -3.267 23.694 1.00 87.44 72 PRO A C 1
ATOM 525 O O . PRO A 1 72 ? 1.488 -4.111 24.475 1.00 87.44 72 PRO A O 1
ATOM 528 N N . LEU A 1 73 ? 0.814 -3.537 22.413 1.00 83.44 73 LEU A N 1
ATOM 529 C CA . LEU A 1 73 ? 1.011 -4.855 21.818 1.00 83.44 73 LEU A CA 1
ATOM 530 C C . LEU A 1 73 ? 2.489 -5.172 21.585 1.00 83.44 73 LEU A C 1
ATOM 532 O O . LEU A 1 73 ? 2.895 -6.333 21.610 1.00 83.44 73 LEU A O 1
ATOM 536 N N . SER A 1 74 ? 3.299 -4.148 21.324 1.00 71.38 74 SER A N 1
ATOM 537 C CA . SER A 1 74 ? 4.733 -4.285 21.091 1.00 71.38 74 SER A CA 1
ATOM 538 C C . SER A 1 74 ? 5.440 -2.938 21.213 1.00 71.38 74 SER A C 1
ATOM 540 O O . SER A 1 74 ? 4.840 -1.887 21.013 1.00 71.38 74 SER A O 1
ATOM 542 N N . SER A 1 75 ? 6.753 -2.962 21.441 1.00 64.69 75 SER A N 1
ATOM 543 C CA . SER A 1 75 ? 7.616 -1.809 21.193 1.00 64.69 75 SER A CA 1
ATOM 544 C C . SER A 1 75 ? 7.824 -1.620 19.681 1.00 64.69 75 SER A C 1
ATOM 546 O O . SER A 1 75 ? 8.585 -2.355 19.055 1.00 64.69 75 SER A O 1
ATOM 548 N N . ALA A 1 76 ? 7.102 -0.661 19.093 1.00 62.25 76 ALA A N 1
ATOM 549 C CA . ALA A 1 76 ? 7.365 -0.037 17.789 1.00 62.25 76 ALA A CA 1
ATOM 550 C C . ALA A 1 76 ? 7.671 -1.001 16.621 1.00 62.25 76 ALA A C 1
ATOM 552 O O . ALA A 1 76 ? 8.740 -0.948 16.008 1.00 62.25 76 ALA A O 1
ATOM 553 N N . LYS A 1 77 ? 6.725 -1.886 16.286 1.00 73.69 77 LYS A N 1
ATOM 554 C CA . LYS A 1 77 ? 6.846 -2.757 15.102 1.00 73.69 77 LYS A CA 1
ATOM 555 C C . LYS A 1 77 ? 6.260 -2.086 13.846 1.00 73.69 77 LYS A C 1
ATOM 557 O O . LYS A 1 77 ? 5.272 -1.357 13.974 1.00 73.69 77 LYS A O 1
ATOM 562 N N . PRO A 1 78 ? 6.788 -2.379 12.634 1.00 85.81 78 PRO A N 1
ATOM 563 C CA . PRO A 1 78 ? 6.274 -1.919 11.333 1.00 85.81 78 PRO A CA 1
ATOM 564 C C . PRO A 1 78 ? 4.890 -2.497 10.965 1.00 85.81 78 PRO A C 1
ATOM 566 O O . PRO A 1 78 ? 4.608 -2.763 9.804 1.00 85.81 78 PRO A O 1
ATOM 569 N N . ILE A 1 79 ? 4.020 -2.754 11.941 1.00 91.06 79 ILE A N 1
ATOM 570 C CA . ILE A 1 79 ? 2.715 -3.373 11.716 1.00 91.06 79 ILE A CA 1
ATOM 571 C C . ILE A 1 79 ? 1.727 -2.295 11.288 1.00 91.06 79 ILE A C 1
ATOM 573 O O . ILE A 1 79 ? 1.618 -1.245 11.929 1.00 91.06 79 ILE A O 1
ATOM 577 N N . LYS A 1 80 ? 1.016 -2.590 10.202 1.00 94.56 80 LYS A N 1
ATOM 578 C CA . LYS A 1 80 ? -0.072 -1.779 9.669 1.00 94.56 80 LYS A CA 1
ATOM 579 C C . LYS A 1 80 ? -1.379 -2.501 9.933 1.00 94.56 80 LYS A C 1
ATOM 581 O O . LYS A 1 80 ? -1.478 -3.692 9.652 1.00 94.56 80 LYS A O 1
ATOM 586 N N . VAL A 1 81 ? -2.362 -1.779 10.440 1.00 95.81 81 VAL A N 1
ATOM 587 C CA . VAL A 1 81 ? -3.718 -2.289 10.634 1.00 95.81 81 VAL A CA 1
ATOM 588 C C . VAL A 1 81 ? -4.648 -1.568 9.671 1.00 95.81 81 VAL A C 1
ATOM 590 O O . VAL A 1 81 ? -4.601 -0.343 9.567 1.00 95.81 81 VAL A O 1
ATOM 593 N N . VAL A 1 82 ? -5.478 -2.324 8.964 1.00 96.88 82 VAL A N 1
ATOM 594 C CA . VAL A 1 82 ? -6.478 -1.816 8.028 1.00 96.88 82 VAL A CA 1
ATOM 595 C C . VAL A 1 82 ? -7.856 -2.196 8.547 1.00 96.88 82 VAL A C 1
ATOM 597 O O . VAL A 1 82 ? -8.135 -3.369 8.761 1.00 96.88 82 VAL A O 1
ATOM 600 N N . VAL A 1 83 ? -8.716 -1.206 8.759 1.00 96.69 83 VAL A N 1
ATOM 601 C CA . VAL A 1 83 ? -10.121 -1.412 9.117 1.00 96.69 83 VAL A CA 1
ATOM 602 C C . VAL A 1 83 ? -10.956 -1.354 7.844 1.00 96.69 83 VAL A C 1
ATOM 604 O O . VAL A 1 83 ? -10.916 -0.362 7.104 1.00 96.69 83 VAL A O 1
ATOM 607 N N . GLU A 1 84 ? -11.711 -2.412 7.573 1.00 95.81 84 GLU A N 1
ATOM 608 C CA . GLU A 1 84 ? -12.424 -2.589 6.308 1.00 95.81 84 GLU A CA 1
ATOM 609 C C . GLU A 1 84 ? -13.831 -3.170 6.497 1.00 95.81 84 GLU A C 1
ATOM 611 O O . GLU A 1 84 ? -14.180 -3.721 7.542 1.00 95.81 84 GLU A O 1
ATOM 616 N N . ALA A 1 85 ? -14.671 -2.992 5.473 1.00 93.75 85 ALA A N 1
ATOM 617 C CA . ALA A 1 85 ? -15.963 -3.654 5.349 1.00 93.75 85 ALA A CA 1
ATOM 618 C C . ALA A 1 85 ? -15.761 -5.078 4.802 1.00 93.75 85 ALA A C 1
ATOM 620 O O . ALA A 1 85 ? -16.110 -5.369 3.659 1.00 93.75 85 ALA A O 1
ATOM 621 N N . CYS A 1 86 ? -15.149 -5.935 5.612 1.00 93.38 86 CYS A N 1
ATOM 622 C CA . CYS A 1 86 ? -14.982 -7.362 5.355 1.00 93.38 86 CYS A CA 1
ATOM 623 C C . CYS A 1 86 ? -15.645 -8.178 6.470 1.00 93.38 86 CYS A C 1
ATOM 625 O O . CYS A 1 86 ? -16.038 -7.616 7.491 1.00 93.38 86 CYS A O 1
ATOM 627 N N . ASP A 1 87 ? -15.769 -9.488 6.267 1.00 92.75 87 ASP A N 1
ATOM 628 C CA . ASP A 1 87 ? -16.386 -10.384 7.251 1.00 92.75 87 ASP A CA 1
ATOM 629 C C . ASP A 1 87 ? -15.351 -10.998 8.204 1.00 92.75 87 ASP A C 1
ATOM 631 O O . ASP A 1 87 ? -15.640 -11.215 9.379 1.00 92.75 87 ASP A O 1
ATOM 635 N N . ASP A 1 88 ? -14.123 -11.208 7.719 1.00 95.19 88 ASP A N 1
ATOM 636 C CA . ASP A 1 88 ? -13.102 -11.979 8.425 1.00 95.19 88 ASP A CA 1
ATOM 637 C C . ASP A 1 88 ? -11.915 -11.130 8.893 1.00 95.19 88 ASP A C 1
ATOM 639 O O . ASP A 1 88 ? -11.466 -10.195 8.224 1.00 95.19 88 ASP A O 1
ATOM 643 N N . LEU A 1 89 ? -11.370 -11.518 10.048 1.00 96.94 89 LEU A N 1
ATOM 644 C CA . LEU A 1 89 ? -10.067 -11.079 10.544 1.00 96.94 89 LEU A CA 1
ATOM 645 C C . LEU A 1 89 ? -8.966 -11.792 9.753 1.00 96.94 89 LEU A C 1
ATOM 647 O O . LEU A 1 89 ? -8.942 -13.023 9.694 1.00 96.94 89 LEU A O 1
ATOM 651 N N . ALA A 1 90 ? -8.035 -11.041 9.166 1.00 97.00 90 ALA A N 1
ATOM 652 C CA . ALA A 1 90 ? -7.019 -11.622 8.289 1.00 97.00 90 ALA A CA 1
ATOM 653 C C . ALA A 1 90 ? -5.667 -10.906 8.371 1.00 97.00 90 ALA A C 1
ATOM 655 O O . ALA A 1 90 ? -5.558 -9.766 8.819 1.00 97.00 90 ALA A O 1
ATOM 656 N N . ILE A 1 91 ? -4.620 -11.577 7.890 1.00 96.12 91 ILE A N 1
ATOM 657 C CA . ILE A 1 91 ? -3.336 -10.953 7.559 1.00 96.12 91 ILE A CA 1
ATOM 658 C C . ILE A 1 91 ? -3.233 -10.937 6.037 1.00 96.12 91 ILE A C 1
ATOM 660 O O . ILE A 1 91 ? -3.317 -11.981 5.395 1.00 96.12 91 ILE A O 1
ATOM 664 N N . SER A 1 92 ? -3.028 -9.760 5.458 1.00 93.31 92 SER A N 1
ATOM 665 C CA . SER A 1 92 ? -2.729 -9.601 4.039 1.00 93.31 92 SER A CA 1
ATOM 666 C C . SER A 1 92 ? -1.434 -10.334 3.699 1.00 93.31 92 SER A C 1
ATOM 668 O O . SER A 1 92 ? -0.349 -9.964 4.153 1.00 93.31 92 SER A O 1
ATOM 670 N N . GLU A 1 93 ? -1.530 -11.341 2.836 1.00 89.69 93 GLU A N 1
ATOM 671 C CA . GLU A 1 93 ? -0.361 -12.047 2.2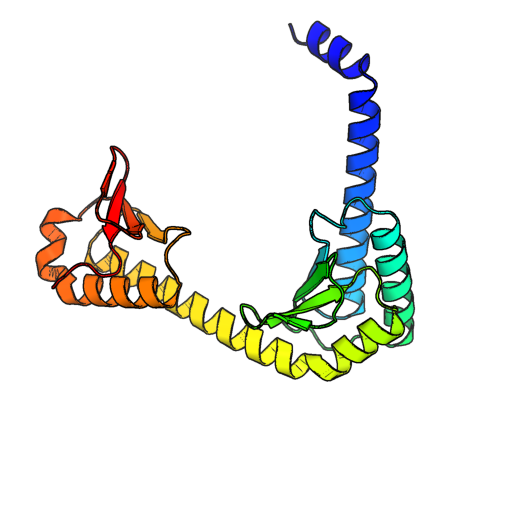98 1.00 89.69 93 GLU A CA 1
ATOM 672 C C . GLU A 1 93 ? 0.512 -11.145 1.412 1.00 89.69 93 GLU A C 1
ATOM 674 O O . GLU A 1 93 ? 1.671 -11.460 1.152 1.00 89.69 93 GLU A O 1
ATOM 679 N N . THR A 1 94 ? -0.036 -10.014 0.949 1.00 86.75 94 THR A N 1
ATOM 680 C CA . THR A 1 94 ? 0.655 -9.108 0.025 1.00 86.75 94 THR A CA 1
ATOM 681 C C . THR A 1 94 ? 1.688 -8.249 0.744 1.00 86.75 94 THR A C 1
ATOM 683 O O . THR A 1 94 ? 2.810 -8.111 0.265 1.00 86.75 94 THR A O 1
ATOM 686 N N . ASP A 1 95 ? 1.313 -7.647 1.872 1.00 89.25 95 ASP A N 1
ATOM 687 C CA . ASP A 1 95 ? 2.126 -6.630 2.550 1.00 89.25 95 ASP A CA 1
ATOM 688 C C . ASP A 1 95 ? 2.223 -6.811 4.072 1.00 89.25 95 ASP A C 1
ATOM 690 O O . ASP A 1 95 ? 2.867 -6.003 4.744 1.00 89.25 95 ASP A O 1
ATOM 694 N N . GLY A 1 96 ? 1.609 -7.865 4.618 1.00 92.31 96 GLY A N 1
ATOM 695 C CA . GLY A 1 96 ? 1.609 -8.165 6.048 1.00 92.31 96 GLY A CA 1
ATOM 696 C C . GLY A 1 96 ? 0.701 -7.263 6.880 1.00 92.31 96 GLY A C 1
ATOM 697 O O . GLY A 1 96 ? 0.772 -7.306 8.108 1.00 92.31 96 GLY A O 1
ATOM 698 N N . SER A 1 97 ? -0.140 -6.436 6.247 1.00 95.06 97 SER A N 1
ATOM 699 C CA . SER A 1 97 ? -1.137 -5.649 6.973 1.00 95.06 97 SER A CA 1
ATOM 700 C C . SER A 1 97 ? -2.168 -6.554 7.652 1.00 95.06 97 SER A C 1
ATOM 702 O O . SER A 1 97 ? -2.574 -7.577 7.107 1.00 95.06 97 SER A O 1
ATOM 704 N N . VAL A 1 98 ? -2.586 -6.193 8.863 1.00 96.31 98 VAL A N 1
ATOM 705 C CA . VAL A 1 98 ? -3.658 -6.894 9.576 1.00 96.31 98 VAL A CA 1
ATOM 706 C C . VAL A 1 98 ? -4.984 -6.238 9.224 1.00 96.31 98 VAL A C 1
ATOM 708 O O . VAL A 1 98 ? -5.160 -5.047 9.473 1.00 96.31 98 VAL A O 1
ATOM 711 N N . VAL A 1 99 ? -5.907 -7.009 8.665 1.00 96.94 99 VAL A N 1
ATOM 712 C CA . VAL A 1 99 ? -7.238 -6.557 8.265 1.00 96.94 99 VAL A CA 1
ATOM 713 C C . VAL A 1 99 ? -8.228 -6.870 9.381 1.00 96.94 99 VAL A C 1
ATOM 715 O O . VAL A 1 99 ? -8.333 -8.013 9.829 1.00 96.94 99 VAL A O 1
ATOM 718 N N . LEU A 1 100 ? -8.936 -5.838 9.838 1.00 97.31 100 LEU A N 1
ATOM 719 C CA . LEU A 1 100 ? -9.962 -5.921 10.868 1.00 97.31 100 LEU A CA 1
ATOM 720 C C . LEU A 1 100 ? -11.329 -5.532 10.284 1.00 97.31 100 LEU A C 1
ATOM 722 O O . LEU A 1 100 ? -11.479 -4.398 9.812 1.00 97.31 100 LEU A O 1
ATOM 726 N N . PRO A 1 101 ? -12.341 -6.410 10.370 1.00 96.88 101 PRO A N 1
ATOM 727 C CA . PRO A 1 101 ? -13.725 -6.048 10.103 1.00 96.88 101 PRO A CA 1
ATOM 728 C C . PRO A 1 101 ? -14.181 -4.912 11.013 1.00 96.88 101 PRO A C 1
ATOM 730 O O . PRO A 1 101 ? -14.025 -4.985 12.232 1.00 96.88 101 PRO A O 1
ATOM 733 N N . VAL A 1 102 ? -14.829 -3.890 10.453 1.00 96.06 102 VAL A N 1
ATOM 734 C CA . VAL A 1 102 ? -15.467 -2.830 11.260 1.00 96.06 102 VAL A CA 1
ATOM 735 C C . VAL A 1 102 ? -16.582 -3.371 12.173 1.00 96.06 102 VAL A C 1
ATOM 737 O O . VAL A 1 102 ? -16.943 -2.742 13.165 1.00 96.06 102 VAL A O 1
ATOM 740 N N . SER A 1 103 ? -17.136 -4.537 11.832 1.00 95.38 103 SER A N 1
ATOM 741 C CA . SER A 1 103 ? -18.163 -5.260 12.588 1.00 95.38 103 SER A CA 1
ATOM 742 C C . SER A 1 103 ? -17.603 -6.132 13.719 1.00 95.38 103 SER A C 1
ATOM 744 O O . SER A 1 103 ? -18.392 -6.617 14.532 1.00 95.38 103 SER A O 1
ATOM 746 N N . ALA A 1 104 ? -16.282 -6.342 13.790 1.00 95.06 104 ALA A N 1
ATOM 747 C CA . ALA A 1 104 ? -15.668 -7.210 14.791 1.00 95.06 104 ALA A CA 1
ATOM 748 C C . ALA A 1 104 ? -15.798 -6.638 16.212 1.00 95.06 104 ALA A C 1
ATOM 750 O O . ALA A 1 104 ? -15.831 -5.423 16.432 1.00 95.06 104 ALA A O 1
ATOM 751 N N . GLY A 1 105 ? -15.811 -7.521 17.213 1.00 95.62 105 GLY A N 1
ATOM 752 C CA . GLY A 1 105 ? -15.709 -7.099 18.608 1.00 95.62 105 GLY A CA 1
ATOM 753 C C . GLY A 1 105 ? -14.320 -6.527 18.915 1.00 95.62 105 GLY A C 1
ATOM 754 O O . GLY A 1 105 ? -13.311 -7.074 18.480 1.00 95.62 105 GLY A O 1
ATOM 755 N N . ALA A 1 106 ? -14.233 -5.460 19.716 1.00 94.94 106 ALA A N 1
ATOM 756 C CA . ALA A 1 106 ? -12.947 -4.844 20.072 1.00 94.94 106 ALA A CA 1
ATOM 757 C C . ALA A 1 106 ? -11.973 -5.825 20.760 1.00 94.94 106 ALA A C 1
ATOM 759 O O . ALA A 1 106 ? -10.789 -5.863 20.434 1.00 94.94 106 ALA A O 1
ATOM 760 N N . GLU A 1 107 ? -12.473 -6.650 21.683 1.00 94.75 107 GLU A N 1
ATOM 761 C CA . GLU A 1 107 ? -11.667 -7.667 22.378 1.00 94.75 107 GLU A CA 1
ATOM 762 C C . GLU A 1 107 ? -11.215 -8.789 21.435 1.00 94.75 107 GLU A C 1
ATOM 764 O O . GLU A 1 107 ? -10.085 -9.267 21.517 1.00 94.75 107 GLU A O 1
ATOM 769 N N . GLU A 1 108 ? -12.080 -9.180 20.499 1.00 96.12 108 GLU A N 1
ATOM 770 C CA . GLU A 1 108 ? -11.769 -10.174 19.475 1.00 96.12 108 GLU A CA 1
ATOM 771 C C . GLU A 1 108 ? -10.676 -9.658 18.532 1.00 96.12 108 GLU A C 1
ATOM 773 O O . GLU A 1 108 ? -9.671 -10.337 18.324 1.00 96.12 108 GLU A O 1
ATOM 778 N N . ALA A 1 109 ? -10.811 -8.420 18.049 1.00 95.69 109 ALA A N 1
ATOM 779 C CA . ALA A 1 109 ? -9.817 -7.760 17.214 1.00 95.69 109 ALA A CA 1
ATOM 780 C C . ALA A 1 109 ? -8.457 -7.637 17.924 1.00 95.69 109 ALA A C 1
ATOM 782 O O . ALA A 1 109 ? -7.417 -7.913 17.323 1.00 95.69 109 ALA A O 1
ATOM 783 N N . LEU A 1 110 ? -8.434 -7.284 19.216 1.00 95.00 110 LEU A N 1
ATOM 784 C CA . LEU A 1 110 ? -7.191 -7.238 19.998 1.00 95.00 110 LEU A CA 1
ATOM 785 C C . LEU A 1 110 ? -6.578 -8.615 20.222 1.00 95.00 110 LEU A C 1
ATOM 787 O O . LEU A 1 110 ? -5.355 -8.757 20.141 1.00 95.00 110 LEU A O 1
ATOM 791 N N . SER A 1 111 ? -7.404 -9.616 20.519 1.00 95.12 111 SER A N 1
ATOM 792 C CA . SER A 1 111 ? -6.959 -11.001 20.668 1.00 95.12 111 SER A CA 1
ATOM 793 C C . SER A 1 111 ? -6.319 -11.500 19.372 1.00 95.12 111 SER A C 1
ATOM 795 O O . SER A 1 111 ? -5.197 -12.012 19.389 1.00 95.12 111 SER A O 1
ATOM 797 N N . PHE A 1 112 ? -6.975 -11.247 18.237 1.00 96.00 112 PHE A N 1
ATOM 798 C CA . PHE A 1 112 ? -6.457 -11.583 16.918 1.00 96.00 112 PHE A CA 1
ATOM 799 C C . PHE A 1 112 ? -5.143 -10.866 16.624 1.00 96.00 112 PHE A C 1
ATOM 801 O O . PHE A 1 112 ? -4.175 -11.522 16.239 1.00 96.00 112 PHE A O 1
ATOM 808 N N . LEU A 1 113 ? -5.073 -9.549 16.857 1.00 93.75 113 LEU A N 1
ATOM 809 C CA . LEU A 1 113 ? -3.840 -8.787 16.688 1.00 93.75 113 LEU A CA 1
ATOM 810 C C . LEU A 1 113 ? -2.708 -9.435 17.480 1.00 93.75 113 LEU A C 1
ATOM 812 O O . LEU A 1 113 ? -1.697 -9.781 16.882 1.00 93.75 113 LEU A O 1
ATOM 816 N N . ARG A 1 114 ? -2.901 -9.675 18.784 1.00 92.62 114 ARG A N 1
ATOM 817 C CA . ARG A 1 114 ? -1.906 -10.283 19.689 1.00 92.62 114 ARG A CA 1
ATOM 818 C C . ARG A 1 114 ? -1.405 -11.634 19.216 1.00 92.62 114 ARG A C 1
ATOM 820 O O . ARG A 1 114 ? -0.195 -11.857 19.225 1.00 92.62 114 ARG A O 1
ATOM 827 N N . ALA A 1 115 ? -2.321 -12.511 18.820 1.00 93.81 115 ALA A N 1
ATOM 828 C CA . ALA A 1 115 ? -1.982 -13.849 18.358 1.00 93.81 115 ALA A CA 1
ATOM 829 C C . ALA A 1 115 ? -1.150 -13.815 17.066 1.00 93.81 115 ALA A C 1
ATOM 831 O O . ALA A 1 115 ? -0.261 -14.642 16.887 1.00 93.81 115 ALA A O 1
ATOM 832 N N . ASN A 1 116 ? -1.390 -12.822 16.204 1.00 93.81 116 ASN A N 1
ATOM 833 C CA . ASN A 1 116 ? -0.869 -12.782 14.839 1.00 93.81 116 ASN A CA 1
ATOM 834 C C . ASN A 1 116 ? 0.233 -11.732 14.600 1.00 93.81 116 ASN A C 1
ATOM 836 O O . ASN A 1 116 ? 0.721 -11.596 13.477 1.00 93.81 116 ASN A O 1
ATOM 840 N N . LEU A 1 117 ? 0.676 -10.997 15.632 1.00 90.19 117 LEU A N 1
ATOM 841 C CA . LEU A 1 117 ? 1.701 -9.943 15.500 1.00 90.19 117 LEU A CA 1
ATOM 842 C C . LEU A 1 117 ? 2.987 -10.438 14.831 1.00 90.19 117 LEU A C 1
ATOM 844 O O . LEU A 1 117 ? 3.618 -9.701 14.074 1.00 90.19 117 LEU A O 1
ATOM 848 N N . THR A 1 118 ? 3.429 -11.647 15.178 1.00 90.75 118 THR A N 1
ATOM 849 C CA . THR A 1 118 ? 4.691 -12.202 14.675 1.00 90.75 118 THR A CA 1
ATOM 850 C C . THR A 1 118 ? 4.584 -12.540 13.195 1.00 90.75 118 THR A C 1
ATOM 852 O O . THR A 1 118 ? 5.480 -12.185 12.431 1.00 90.75 118 THR A O 1
ATOM 855 N N . ASP A 1 119 ? 3.478 -13.149 12.780 1.00 92.56 119 ASP A N 1
ATOM 856 C CA . ASP A 1 119 ? 3.264 -13.549 11.391 1.00 92.56 119 ASP A CA 1
ATOM 857 C C . ASP A 1 119 ? 3.076 -12.328 10.490 1.00 92.56 119 ASP A C 1
ATOM 859 O O . ASP A 1 119 ? 3.731 -12.224 9.450 1.00 92.56 119 ASP A O 1
ATOM 863 N N . ALA A 1 120 ? 2.292 -11.343 10.942 1.00 92.81 120 ALA A N 1
ATOM 864 C CA . ALA A 1 120 ? 2.161 -10.052 10.273 1.00 92.81 120 ALA A CA 1
ATOM 865 C C . ALA A 1 120 ? 3.531 -9.376 10.103 1.00 92.81 120 ALA A C 1
ATOM 867 O O . ALA A 1 120 ? 3.905 -8.997 8.995 1.00 92.81 120 ALA A O 1
ATOM 868 N N . LEU A 1 121 ? 4.337 -9.314 11.173 1.00 91.94 121 LEU A N 1
ATOM 869 C CA . LEU A 1 121 ? 5.679 -8.734 11.122 1.00 91.94 121 LEU A CA 1
ATOM 870 C C . LEU A 1 121 ? 6.591 -9.450 10.116 1.00 91.94 121 LEU A C 1
ATOM 872 O O . LEU A 1 121 ? 7.304 -8.789 9.359 1.00 91.94 121 LEU A O 1
ATOM 876 N N . LEU A 1 122 ? 6.597 -10.785 10.110 1.00 91.88 122 LEU A N 1
ATOM 877 C CA . LEU A 1 122 ? 7.415 -11.567 9.183 1.00 91.88 122 LEU A CA 1
ATOM 878 C C . LEU A 1 122 ? 7.031 -11.285 7.728 1.00 91.88 122 LEU A C 1
ATOM 880 O O . LEU A 1 122 ? 7.919 -11.133 6.884 1.00 91.88 122 LEU A O 1
ATOM 884 N N . THR A 1 123 ? 5.735 -11.183 7.436 1.00 92.19 123 THR A N 1
ATOM 885 C CA . THR A 1 123 ? 5.238 -10.850 6.096 1.00 92.19 123 THR A CA 1
ATOM 886 C C . THR A 1 123 ? 5.605 -9.417 5.712 1.00 92.19 123 THR A C 1
ATOM 888 O O . THR A 1 123 ? 6.173 -9.215 4.636 1.00 92.19 123 THR A O 1
ATOM 891 N N . THR A 1 124 ? 5.435 -8.439 6.609 1.00 91.69 124 THR A N 1
ATOM 892 C CA . THR A 1 124 ? 5.851 -7.051 6.353 1.00 91.69 124 THR A CA 1
ATOM 893 C C . THR A 1 124 ? 7.347 -6.948 6.072 1.00 91.69 124 THR A C 1
ATOM 895 O O . THR A 1 124 ? 7.762 -6.300 5.115 1.00 91.69 124 THR A O 1
ATOM 898 N N . MET A 1 125 ? 8.189 -7.618 6.864 1.00 91.31 125 MET A N 1
ATOM 899 C CA . MET A 1 125 ? 9.641 -7.589 6.666 1.00 91.31 125 MET A CA 1
ATOM 900 C C . MET A 1 125 ? 10.060 -8.201 5.324 1.00 91.31 125 MET A C 1
ATOM 902 O O . MET A 1 125 ? 10.994 -7.702 4.687 1.00 91.31 125 MET A O 1
ATOM 906 N N . LYS A 1 126 ? 9.389 -9.275 4.882 1.00 90.19 126 LYS A N 1
ATOM 907 C CA . LYS A 1 126 ? 9.608 -9.862 3.551 1.00 90.19 126 LYS A CA 1
ATOM 908 C C . LYS A 1 126 ? 9.223 -8.869 2.458 1.00 90.19 126 LYS A C 1
ATOM 910 O O . LYS A 1 126 ? 10.039 -8.611 1.576 1.00 90.19 126 LYS A O 1
ATOM 915 N N . TYR A 1 127 ? 8.044 -8.263 2.564 1.00 88.69 127 TYR A N 1
ATOM 916 C CA . TYR A 1 127 ? 7.562 -7.272 1.607 1.00 88.69 127 TYR A CA 1
ATOM 917 C C . TYR A 1 127 ? 8.486 -6.044 1.517 1.00 88.69 127 TYR A C 1
ATOM 919 O O . TYR A 1 127 ? 8.912 -5.657 0.429 1.00 88.69 127 TYR A O 1
ATOM 927 N N . ASP A 1 128 ? 8.911 -5.484 2.652 1.00 89.38 128 ASP A N 1
ATOM 928 C CA . ASP A 1 128 ? 9.845 -4.352 2.700 1.00 89.38 128 ASP A CA 1
ATOM 929 C C . ASP A 1 128 ? 11.203 -4.691 2.075 1.00 89.38 128 ASP A C 1
ATOM 931 O O . ASP A 1 128 ? 11.828 -3.856 1.407 1.00 89.38 128 ASP A O 1
ATOM 935 N N . LYS A 1 129 ? 11.686 -5.921 2.287 1.00 90.00 129 LYS A N 1
ATOM 936 C CA . LYS A 1 129 ? 12.905 -6.406 1.638 1.00 90.00 129 LYS A CA 1
ATOM 937 C C . LYS A 1 129 ? 12.717 -6.465 0.122 1.00 90.00 129 LYS A C 1
ATOM 939 O O . LYS A 1 129 ? 13.592 -5.993 -0.605 1.00 90.00 129 LYS A O 1
ATOM 944 N N . GLU A 1 130 ? 11.592 -6.991 -0.354 1.00 88.19 130 GLU A N 1
ATOM 945 C CA . GLU A 1 130 ? 11.288 -7.049 -1.783 1.00 88.19 130 GLU A CA 1
ATOM 946 C C . GLU A 1 130 ? 11.183 -5.661 -2.417 1.00 88.19 130 GLU A C 1
ATOM 948 O O . GLU A 1 130 ? 11.772 -5.439 -3.477 1.00 88.19 130 GLU A O 1
ATOM 953 N N . LEU A 1 131 ? 10.526 -4.703 -1.758 1.00 87.88 131 LEU A N 1
ATOM 954 C CA . LEU A 1 131 ? 10.455 -3.319 -2.229 1.00 87.88 131 LEU A CA 1
ATOM 955 C C . LEU A 1 131 ? 11.843 -2.680 -2.341 1.00 87.88 131 LEU A C 1
ATOM 957 O O . LEU A 1 131 ? 12.175 -2.098 -3.376 1.00 87.88 131 LEU A O 1
ATOM 961 N N . LYS A 1 132 ? 12.696 -2.846 -1.321 1.00 90.81 132 LYS A N 1
ATOM 962 C CA . LYS A 1 132 ? 14.080 -2.339 -1.347 1.00 90.81 132 LYS A CA 1
ATOM 963 C C . LYS A 1 132 ? 14.897 -2.960 -2.477 1.00 90.81 132 LYS A C 1
ATOM 965 O O . LYS A 1 132 ? 15.694 -2.270 -3.115 1.00 90.81 132 LYS A O 1
ATOM 970 N N . GLU A 1 133 ? 14.728 -4.254 -2.734 1.00 90.44 133 GLU A N 1
ATOM 971 C CA . GLU A 1 133 ? 15.375 -4.924 -3.864 1.00 90.44 133 GLU A CA 1
ATOM 972 C C . GLU A 1 133 ? 14.880 -4.387 -5.211 1.00 90.44 133 GLU A C 1
ATOM 974 O O . GLU A 1 133 ? 15.695 -4.134 -6.101 1.00 90.44 133 GLU A O 1
ATOM 979 N N . LEU A 1 134 ? 13.573 -4.163 -5.357 1.00 90.38 134 LEU A N 1
ATOM 980 C CA . LEU A 1 134 ? 12.993 -3.602 -6.575 1.00 90.38 134 LEU A CA 1
ATOM 981 C C . LEU A 1 134 ? 13.456 -2.168 -6.833 1.00 90.38 134 LEU A C 1
ATOM 983 O O . LEU A 1 134 ? 13.775 -1.838 -7.974 1.00 90.38 134 LEU A O 1
ATOM 987 N N . ASP A 1 135 ? 13.561 -1.325 -5.808 1.00 92.31 135 ASP A N 1
ATOM 988 C CA . ASP A 1 135 ? 14.075 0.037 -5.977 1.00 92.31 135 ASP A CA 1
ATOM 989 C C . ASP A 1 135 ? 15.563 0.055 -6.331 1.00 92.31 135 ASP A C 1
ATOM 991 O O . ASP A 1 135 ? 15.975 0.800 -7.225 1.00 92.31 135 ASP A O 1
ATOM 995 N N . ARG A 1 136 ? 16.374 -0.827 -5.729 1.00 93.25 136 ARG A N 1
ATOM 996 C CA . ARG A 1 136 ? 17.770 -1.025 -6.158 1.00 93.25 136 ARG A CA 1
ATOM 997 C C . ARG A 1 136 ? 17.845 -1.440 -7.623 1.00 93.25 136 ARG A C 1
ATOM 999 O O . ARG A 1 136 ? 18.665 -0.906 -8.370 1.00 93.25 136 ARG A O 1
ATOM 1006 N N . LEU A 1 137 ? 16.976 -2.355 -8.045 1.00 93.69 137 LEU A N 1
ATOM 1007 C CA . LEU A 1 137 ? 16.924 -2.828 -9.422 1.00 93.69 137 LEU A CA 1
ATOM 1008 C C . LEU A 1 137 ? 16.479 -1.718 -10.388 1.00 93.69 137 LEU A C 1
ATOM 1010 O O . LEU A 1 137 ? 17.090 -1.555 -11.442 1.00 93.69 137 LEU A O 1
ATOM 1014 N N . LYS A 1 138 ? 15.503 -0.885 -10.007 1.00 95.31 138 LYS A N 1
ATOM 1015 C CA . LYS A 1 138 ? 15.100 0.303 -10.778 1.00 95.31 138 LYS A CA 1
ATOM 1016 C C . LYS A 1 138 ? 16.258 1.282 -10.951 1.00 95.31 138 LYS A C 1
ATOM 1018 O O . LYS A 1 138 ? 16.493 1.759 -12.061 1.00 95.31 138 LYS A O 1
ATOM 1023 N N . CYS A 1 139 ? 17.001 1.565 -9.882 1.00 94.25 139 CYS A N 1
ATOM 1024 C CA . CYS A 1 139 ? 18.190 2.413 -9.942 1.00 94.25 139 CYS A CA 1
ATOM 1025 C C . CYS A 1 139 ? 19.269 1.817 -10.855 1.00 94.25 139 CYS A C 1
ATOM 1027 O O . CYS A 1 139 ? 19.860 2.542 -11.655 1.00 94.25 139 CYS A O 1
ATOM 1029 N N . LEU A 1 140 ? 19.485 0.501 -10.791 1.00 95.81 140 LEU A N 1
ATOM 1030 C CA . LEU A 1 140 ? 20.448 -0.193 -11.642 1.00 95.81 140 LEU A CA 1
ATOM 1031 C C . LEU A 1 140 ? 20.062 -0.124 -13.125 1.00 95.81 140 LEU A C 1
ATOM 1033 O O . LEU A 1 140 ? 20.914 0.201 -13.949 1.00 95.81 140 LEU A O 1
ATOM 1037 N N . VAL A 1 141 ? 18.792 -0.377 -13.464 1.00 96.06 141 VAL A N 1
ATOM 1038 C CA . VAL A 1 141 ? 18.269 -0.242 -14.836 1.00 96.06 141 VAL A CA 1
ATOM 1039 C C . VAL A 1 141 ? 18.477 1.186 -15.338 1.00 96.06 141 VAL A C 1
ATOM 1041 O O . VAL A 1 141 ? 19.078 1.380 -16.394 1.00 96.06 141 VAL A O 1
ATOM 1044 N N . ARG A 1 142 ? 18.060 2.193 -14.557 1.00 96.25 142 ARG A N 1
ATOM 1045 C CA . ARG A 1 142 ? 18.221 3.610 -14.921 1.00 96.25 142 ARG A CA 1
ATOM 1046 C C . ARG A 1 142 ? 19.679 3.987 -15.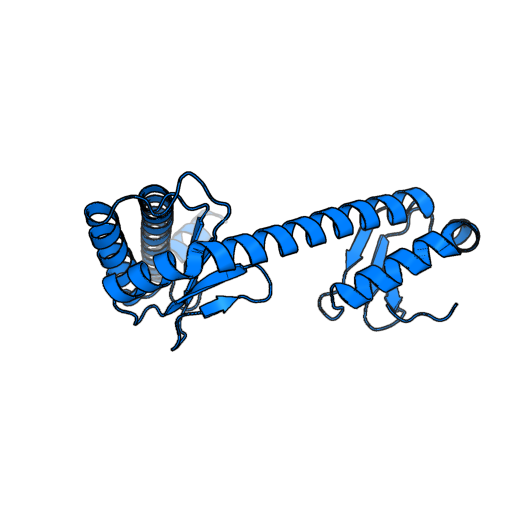142 1.00 96.25 142 ARG A C 1
ATOM 1048 O O . ARG A 1 142 ? 19.983 4.640 -16.130 1.00 96.25 142 ARG A O 1
ATOM 1055 N N . SER A 1 143 ? 20.573 3.551 -14.258 1.00 94.94 143 SER A N 1
ATOM 1056 C CA . SER A 1 143 ? 22.010 3.810 -14.371 1.00 94.94 143 SER A CA 1
ATOM 1057 C C . SER A 1 143 ? 22.618 3.156 -15.615 1.00 94.94 143 SER A C 1
ATOM 1059 O O . SER A 1 143 ? 23.379 3.799 -16.333 1.00 94.94 143 SER A O 1
ATOM 1061 N N . ARG A 1 144 ? 22.272 1.895 -15.898 1.00 95.19 144 ARG A N 1
ATOM 1062 C CA . ARG A 1 144 ? 22.853 1.119 -17.004 1.00 95.19 144 ARG A CA 1
ATOM 1063 C C . ARG A 1 144 ? 22.345 1.531 -18.379 1.00 95.19 144 ARG A C 1
ATOM 1065 O O . ARG A 1 144 ? 23.112 1.455 -19.329 1.00 95.19 144 ARG A O 1
ATOM 1072 N N . LEU A 1 145 ? 21.080 1.934 -18.475 1.00 94.69 145 LEU A N 1
ATOM 1073 C CA . LEU A 1 145 ? 20.420 2.331 -19.724 1.00 94.69 145 LEU A CA 1
ATOM 1074 C C . LEU A 1 145 ? 20.312 3.853 -19.899 1.00 94.69 145 LEU A C 1
ATOM 1076 O O . LEU A 1 145 ? 19.794 4.312 -20.914 1.00 94.69 145 LEU A O 1
ATOM 1080 N N . LYS A 1 146 ? 20.771 4.626 -18.903 1.00 94.56 146 LYS A N 1
ATOM 1081 C CA . LYS A 1 146 ? 20.656 6.091 -18.816 1.00 94.56 146 LYS A CA 1
ATOM 1082 C C . LYS A 1 146 ? 19.228 6.613 -19.030 1.00 94.56 146 LYS A C 1
ATOM 1084 O O . LYS A 1 146 ? 19.002 7.631 -19.680 1.00 94.56 146 LYS A O 1
ATOM 1089 N 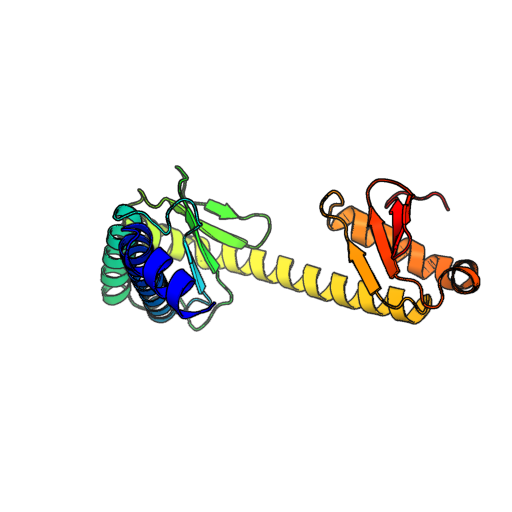N . ILE A 1 147 ? 18.257 5.908 -18.461 1.00 95.00 147 ILE A N 1
ATOM 1090 C CA . ILE A 1 147 ? 16.828 6.229 -18.557 1.00 95.00 147 ILE A CA 1
ATOM 1091 C C . ILE A 1 147 ? 16.470 7.308 -17.524 1.00 95.00 147 ILE A C 1
ATOM 1093 O O . ILE A 1 147 ? 16.858 7.223 -16.351 1.00 95.00 147 ILE A O 1
ATOM 1097 N N . ARG A 1 148 ? 15.659 8.294 -17.927 1.00 94.06 148 ARG A N 1
ATOM 1098 C CA . ARG A 1 148 ? 15.197 9.382 -17.054 1.00 94.06 148 ARG A CA 1
ATOM 1099 C C . ARG A 1 148 ? 14.224 8.873 -15.993 1.00 94.06 148 ARG A C 1
ATOM 1101 O O . ARG A 1 148 ? 14.473 9.080 -14.804 1.00 94.06 148 ARG A O 1
ATOM 1108 N N . ILE A 1 149 ? 13.161 8.181 -16.401 1.00 93.81 149 ILE A N 1
ATOM 1109 C CA . ILE A 1 149 ? 12.139 7.599 -15.513 1.00 93.81 149 ILE A CA 1
ATOM 1110 C C . ILE A 1 149 ? 11.976 6.118 -15.833 1.00 93.81 149 ILE A C 1
ATOM 1112 O O . ILE A 1 149 ? 11.822 5.760 -16.993 1.00 93.81 149 ILE A O 1
ATOM 1116 N N . TYR A 1 150 ? 11.972 5.275 -14.801 1.00 95.88 150 TYR A N 1
ATOM 1117 C CA . TYR A 1 150 ? 11.697 3.848 -14.940 1.00 95.88 150 TYR A CA 1
ATOM 1118 C C . TYR A 1 150 ? 10.580 3.422 -13.986 1.00 95.88 150 TYR A C 1
ATOM 1120 O O . TYR A 1 150 ? 10.713 3.575 -12.766 1.00 95.88 150 TYR A O 1
ATOM 1128 N N . SER A 1 151 ? 9.474 2.924 -14.539 1.00 94.44 151 SER A N 1
ATOM 1129 C CA . SER A 1 151 ? 8.253 2.617 -13.787 1.00 94.44 151 SER A CA 1
ATOM 1130 C C . SER A 1 151 ? 7.607 1.293 -14.208 1.00 94.44 151 SER A C 1
ATOM 1132 O O . SER A 1 151 ? 7.951 0.697 -15.227 1.00 94.44 151 SER A O 1
ATOM 1134 N N . LYS A 1 152 ? 6.672 0.820 -13.380 1.00 94.25 152 LYS A N 1
ATOM 1135 C CA . LYS A 1 152 ? 5.866 -0.383 -13.598 1.00 94.25 152 LYS A CA 1
ATOM 1136 C C . LYS A 1 152 ? 4.429 0.039 -13.885 1.00 94.25 152 LYS A C 1
ATOM 1138 O O . LYS A 1 152 ? 3.894 0.872 -13.153 1.00 94.25 152 LYS A O 1
ATOM 1143 N N . ASP A 1 153 ? 3.804 -0.545 -14.896 1.00 94.19 153 ASP A N 1
ATOM 1144 C CA . ASP A 1 153 ? 2.369 -0.407 -15.110 1.00 94.19 153 ASP A CA 1
ATOM 1145 C C . ASP A 1 153 ? 1.559 -1.156 -14.031 1.00 94.19 153 ASP A C 1
ATOM 1147 O O . ASP A 1 153 ? 2.065 -2.047 -13.339 1.00 94.19 153 ASP A O 1
ATOM 1151 N N . LYS A 1 154 ? 0.288 -0.793 -13.838 1.00 89.81 154 LYS A N 1
ATOM 1152 C CA . LYS A 1 154 ? -0.582 -1.465 -12.861 1.00 89.81 154 LYS A CA 1
ATOM 1153 C C . LYS A 1 154 ? -0.877 -2.916 -13.245 1.00 89.81 154 LYS A C 1
ATOM 1155 O O . LYS A 1 154 ? -1.003 -3.738 -12.347 1.00 89.81 154 LYS A O 1
ATOM 1160 N N . SER A 1 155 ? -0.929 -3.215 -14.543 1.00 90.94 155 SER A N 1
ATOM 1161 C CA . SER A 1 155 ? -1.197 -4.557 -15.082 1.00 90.94 155 SER A CA 1
ATOM 1162 C C . SER A 1 155 ? -0.075 -5.572 -14.835 1.00 90.94 155 SER A C 1
ATOM 1164 O O . SER A 1 155 ? -0.319 -6.770 -14.888 1.00 90.94 155 SER A O 1
ATOM 1166 N N . VAL A 1 156 ? 1.145 -5.109 -14.545 1.00 91.62 156 VAL A N 1
ATOM 1167 C CA . VAL A 1 156 ? 2.329 -5.968 -14.406 1.00 91.62 156 VAL A CA 1
ATOM 1168 C C . VAL A 1 156 ? 2.551 -6.343 -12.945 1.00 91.62 156 VAL A C 1
ATOM 1170 O O . VAL A 1 156 ? 2.615 -5.473 -12.072 1.00 91.62 156 VAL A O 1
ATOM 1173 N N . THR A 1 157 ? 2.734 -7.625 -12.656 1.00 89.56 157 THR A N 1
ATOM 1174 C CA . THR A 1 157 ? 3.059 -8.110 -11.308 1.00 89.56 157 THR A CA 1
ATOM 1175 C C . THR A 1 157 ? 4.480 -7.712 -10.884 1.00 89.56 157 THR A C 1
ATOM 1177 O O . THR A 1 157 ? 5.346 -7.392 -11.703 1.00 89.56 157 THR A O 1
ATOM 1180 N N . LEU A 1 158 ? 4.775 -7.741 -9.579 1.00 88.12 158 LEU A N 1
ATOM 1181 C CA . LEU A 1 158 ? 6.135 -7.469 -9.085 1.00 88.12 158 LEU A CA 1
ATOM 1182 C C . LEU A 1 158 ? 7.157 -8.480 -9.623 1.00 88.12 158 LEU A C 1
ATOM 1184 O O . LEU A 1 158 ? 8.302 -8.118 -9.910 1.00 88.12 158 LEU A O 1
ATOM 1188 N N . HIS A 1 159 ? 6.735 -9.733 -9.799 1.00 89.31 159 HIS A N 1
ATOM 1189 C CA . HIS A 1 159 ? 7.570 -10.792 -10.346 1.00 89.31 159 HIS A CA 1
ATOM 1190 C C . HIS A 1 159 ? 7.956 -10.516 -11.805 1.00 89.31 159 HIS A C 1
ATOM 1192 O O . HIS A 1 159 ? 9.141 -10.512 -12.142 1.00 89.31 159 HIS A O 1
ATOM 1198 N N . GLU A 1 160 ? 6.978 -10.209 -12.657 1.00 92.75 160 GLU A N 1
ATOM 1199 C CA . GLU A 1 160 ? 7.203 -9.865 -14.067 1.00 92.75 160 GLU A CA 1
ATOM 1200 C C . GLU A 1 160 ? 8.065 -8.608 -14.207 1.00 92.75 160 GLU A C 1
ATOM 1202 O O . GLU A 1 160 ? 9.018 -8.580 -14.989 1.00 92.75 160 GLU A O 1
ATOM 1207 N N . PHE A 1 161 ? 7.807 -7.589 -13.382 1.00 93.81 161 PHE A N 1
ATOM 1208 C CA . PHE A 1 161 ? 8.616 -6.375 -13.359 1.00 93.81 161 PHE A CA 1
ATOM 1209 C C . PHE A 1 161 ? 10.080 -6.662 -13.009 1.00 93.81 161 PHE A C 1
ATOM 1211 O O . PHE A 1 161 ? 10.995 -6.134 -13.649 1.00 93.81 161 PHE A O 1
ATOM 1218 N N . ARG A 1 162 ? 10.322 -7.534 -12.024 1.00 92.81 162 ARG A N 1
ATOM 1219 C CA . ARG A 1 162 ? 11.667 -7.979 -11.639 1.00 92.81 162 ARG A CA 1
ATOM 1220 C C . ARG A 1 162 ? 12.348 -8.735 -12.778 1.00 92.81 162 ARG A C 1
ATOM 1222 O O . ARG A 1 162 ? 13.514 -8.467 -13.070 1.00 92.81 162 ARG A O 1
ATOM 1229 N N . GLN A 1 163 ? 11.643 -9.661 -13.428 1.00 92.88 163 GLN A N 1
ATOM 1230 C CA . GLN A 1 163 ? 12.184 -10.407 -14.566 1.00 92.88 163 GLN A CA 1
ATOM 1231 C C . GLN A 1 163 ? 12.583 -9.473 -15.712 1.00 92.88 163 GLN A C 1
ATOM 1233 O O . GLN A 1 163 ? 13.722 -9.539 -16.177 1.00 92.88 163 GLN A O 1
ATOM 1238 N N . CYS A 1 164 ? 11.680 -8.578 -16.117 1.00 94.31 164 CYS A N 1
ATOM 1239 C CA . CYS A 1 164 ? 11.918 -7.591 -17.166 1.00 94.31 164 CYS A CA 1
ATOM 1240 C C . CYS A 1 164 ? 13.127 -6.708 -16.831 1.00 94.31 164 CYS A C 1
ATOM 1242 O O . CYS A 1 164 ? 14.070 -6.604 -17.615 1.00 94.31 164 CYS A O 1
ATOM 1244 N N . SER A 1 165 ? 13.173 -6.170 -15.611 1.00 94.81 165 SER A N 1
ATOM 1245 C CA . SER A 1 165 ? 14.286 -5.336 -15.150 1.00 94.81 165 SER A CA 1
ATOM 1246 C C . SER A 1 165 ? 15.631 -6.072 -15.199 1.00 94.81 165 SER A C 1
ATOM 1248 O O . SER A 1 165 ? 16.628 -5.521 -15.661 1.00 94.81 165 SER A O 1
ATOM 1250 N N . ASN A 1 166 ? 15.672 -7.341 -14.782 1.00 94.25 166 ASN A N 1
ATOM 1251 C CA . ASN A 1 166 ? 16.881 -8.160 -14.880 1.00 94.25 166 ASN A CA 1
ATOM 1252 C C . ASN A 1 166 ? 17.312 -8.390 -16.337 1.00 94.25 166 ASN A C 1
ATOM 1254 O O . ASN A 1 166 ? 18.510 -8.348 -16.628 1.00 94.25 166 ASN A O 1
ATOM 1258 N N . ARG A 1 167 ? 16.366 -8.605 -17.263 1.00 93.50 167 ARG A N 1
ATOM 1259 C CA . ARG A 1 167 ? 16.664 -8.724 -18.704 1.00 93.50 167 ARG A CA 1
ATOM 1260 C C . ARG A 1 167 ? 17.232 -7.421 -19.262 1.00 93.50 167 ARG A C 1
ATOM 1262 O O . ARG A 1 167 ? 18.290 -7.450 -19.883 1.00 93.50 167 ARG A O 1
ATOM 1269 N N . LEU A 1 168 ? 16.606 -6.285 -18.954 1.00 93.94 168 LEU A N 1
ATOM 1270 C CA . LEU A 1 168 ? 17.073 -4.953 -19.354 1.00 93.94 168 LEU A CA 1
ATOM 1271 C C . LEU A 1 168 ? 18.509 -4.678 -18.883 1.00 93.94 168 LEU A C 1
ATOM 1273 O O . LEU A 1 168 ? 19.332 -4.186 -19.653 1.00 93.94 168 LEU A O 1
ATOM 1277 N N . VAL A 1 169 ? 18.850 -5.055 -17.645 1.00 94.06 169 VAL A N 1
ATOM 1278 C CA . VAL A 1 169 ? 20.228 -4.938 -17.137 1.00 94.06 169 VAL A CA 1
ATOM 1279 C C . VAL A 1 169 ? 21.194 -5.828 -17.925 1.00 94.06 169 VAL A C 1
ATOM 1281 O O . VAL A 1 169 ? 22.270 -5.361 -18.309 1.00 94.06 169 VAL A O 1
ATOM 1284 N N . ARG A 1 170 ? 20.832 -7.090 -18.197 1.00 93.88 170 ARG A N 1
ATOM 1285 C CA . ARG A 1 170 ? 21.674 -8.026 -18.970 1.00 93.88 170 ARG A CA 1
ATOM 1286 C C . ARG A 1 170 ? 21.923 -7.534 -20.396 1.00 93.88 170 ARG A C 1
ATOM 1288 O O . ARG A 1 170 ? 23.049 -7.616 -20.874 1.00 93.88 170 ARG A O 1
ATOM 1295 N N . MET A 1 171 ? 20.900 -6.975 -21.036 1.00 92.62 171 MET A N 1
ATOM 1296 C CA . MET A 1 171 ? 20.955 -6.459 -22.409 1.00 92.62 171 MET A CA 1
ATOM 1297 C C . MET A 1 171 ? 21.426 -5.001 -22.488 1.00 92.62 171 MET A C 1
ATOM 1299 O O . MET A 1 171 ? 21.408 -4.401 -23.561 1.00 92.62 171 MET A O 1
ATOM 1303 N N . SER A 1 172 ? 21.872 -4.420 -21.369 1.00 93.12 172 SER A N 1
ATOM 1304 C CA . SER A 1 172 ? 22.112 -2.978 -21.274 1.00 93.12 172 SER A CA 1
ATOM 1305 C C . SER A 1 172 ? 23.082 -2.428 -22.311 1.00 93.12 172 SER A C 1
ATOM 1307 O O . SER A 1 172 ? 22.850 -1.349 -22.839 1.00 93.12 172 SER A O 1
ATOM 1309 N N . LYS A 1 173 ? 24.129 -3.180 -22.665 1.00 92.06 173 LYS A N 1
ATOM 1310 C CA . LYS A 1 173 ? 25.097 -2.760 -23.689 1.00 92.06 173 LYS A CA 1
ATOM 1311 C C . LYS A 1 173 ? 24.462 -2.578 -25.070 1.00 92.06 173 LYS A C 1
ATOM 1313 O O . LYS A 1 173 ? 24.833 -1.648 -25.774 1.00 92.06 173 LYS A O 1
ATOM 1318 N N . SER A 1 174 ? 23.525 -3.449 -25.437 1.00 92.81 174 SER A N 1
ATOM 1319 C CA . SER A 1 174 ? 22.855 -3.417 -26.741 1.00 92.81 174 SER A CA 1
ATOM 1320 C C . SER A 1 174 ? 21.727 -2.389 -26.781 1.00 92.81 174 SER A C 1
ATOM 1322 O O . SER A 1 174 ? 21.463 -1.810 -27.827 1.00 92.81 174 SER A O 1
ATOM 1324 N N . LEU A 1 175 ? 21.064 -2.159 -25.645 1.00 90.62 175 LEU A N 1
ATOM 1325 C CA . LEU A 1 175 ? 19.914 -1.258 -25.553 1.00 90.62 175 LEU A CA 1
ATOM 1326 C C . LEU A 1 175 ? 20.305 0.202 -25.306 1.00 90.62 175 LEU A C 1
ATOM 1328 O O . LEU A 1 175 ? 19.578 1.091 -25.737 1.00 90.62 175 LEU A O 1
ATOM 1332 N N . LEU A 1 176 ? 21.451 0.456 -24.663 1.00 92.50 176 LEU A N 1
ATOM 1333 C CA . LEU A 1 176 ? 21.894 1.800 -24.278 1.00 92.50 176 LEU A CA 1
ATOM 1334 C C . LEU A 1 176 ? 21.800 2.849 -25.407 1.00 92.50 176 LEU A C 1
ATOM 1336 O O . LEU A 1 176 ? 21.276 3.926 -25.124 1.00 92.50 176 LEU A O 1
ATOM 1340 N N . PRO A 1 177 ? 22.226 2.576 -26.662 1.00 92.75 177 PRO A N 1
ATOM 1341 C CA . PRO A 1 177 ? 22.135 3.561 -27.744 1.00 92.75 177 PRO A CA 1
ATOM 1342 C C . PRO A 1 177 ? 20.704 4.011 -28.064 1.00 92.75 177 PRO A C 1
ATOM 1344 O O . PRO A 1 177 ? 20.514 5.076 -28.641 1.00 92.75 177 PRO A O 1
ATOM 1347 N N . TYR A 1 178 ? 19.705 3.204 -27.700 1.00 89.50 178 TYR A N 1
ATOM 1348 C CA . TYR A 1 178 ? 18.296 3.425 -28.019 1.00 89.50 178 TYR A CA 1
ATOM 1349 C C . TYR A 1 178 ? 17.477 3.923 -26.824 1.00 89.50 178 TYR A C 1
ATOM 1351 O O . TYR A 1 178 ? 16.337 4.334 -27.010 1.00 89.50 178 TYR A O 1
ATOM 1359 N N . THR A 1 179 ? 18.015 3.865 -25.601 1.00 91.00 179 THR A N 1
ATOM 1360 C CA . THR A 1 179 ? 17.251 4.135 -24.367 1.00 91.00 179 THR A CA 1
ATOM 1361 C C . THR A 1 179 ? 17.684 5.384 -23.608 1.00 91.00 179 THR A C 1
ATOM 1363 O O . THR A 1 179 ? 17.010 5.775 -22.651 1.00 91.00 179 THR A O 1
ATOM 1366 N N . GLU A 1 180 ? 18.803 6.000 -23.990 1.00 93.25 180 GLU A N 1
ATOM 1367 C CA . GLU A 1 180 ? 19.347 7.164 -23.289 1.00 93.25 180 GLU A CA 1
ATOM 1368 C C . GLU A 1 180 ? 18.344 8.332 -23.280 1.00 93.25 180 GLU A C 1
ATOM 1370 O O . GLU A 1 180 ? 17.810 8.738 -24.308 1.00 93.25 180 GLU A O 1
ATOM 1375 N N . GLY A 1 181 ? 18.056 8.857 -22.086 1.00 91.56 181 GLY A N 1
ATOM 1376 C CA . GLY A 1 181 ? 17.147 9.988 -21.879 1.00 91.56 181 GLY A CA 1
ATOM 1377 C C . GLY A 1 181 ? 15.651 9.657 -21.926 1.00 91.56 181 GLY A C 1
ATOM 1378 O O . GLY A 1 181 ? 14.842 10.519 -21.578 1.00 91.56 181 GLY A O 1
ATOM 1379 N N . LEU A 1 182 ? 15.263 8.428 -22.284 1.00 93.06 182 LEU A N 1
ATOM 1380 C CA . LEU A 1 182 ? 13.854 8.041 -22.384 1.00 93.06 182 LEU A CA 1
ATOM 1381 C C . LEU A 1 182 ? 13.180 7.901 -21.014 1.00 93.06 182 LEU A C 1
ATOM 1383 O O . LEU A 1 182 ? 13.829 7.690 -19.987 1.00 93.06 182 LEU A O 1
ATOM 1387 N N . ASN A 1 183 ? 11.849 7.965 -21.013 1.00 95.94 183 ASN A N 1
ATOM 1388 C CA . ASN A 1 183 ? 11.027 7.441 -19.927 1.00 95.94 183 ASN A CA 1
ATOM 1389 C C . ASN A 1 183 ? 10.547 6.052 -20.337 1.00 95.94 183 ASN A C 1
ATOM 1391 O O . ASN A 1 183 ? 9.905 5.907 -21.374 1.00 95.94 183 ASN A O 1
ATOM 1395 N N . VAL A 1 184 ? 10.853 5.043 -19.532 1.00 94.88 184 VAL A N 1
ATOM 1396 C CA . VAL A 1 184 ? 10.524 3.650 -19.826 1.00 94.88 184 VAL A CA 1
ATOM 1397 C C . VAL A 1 184 ? 9.567 3.119 -18.771 1.00 94.88 184 VAL A C 1
ATOM 1399 O O . VAL A 1 184 ? 9.827 3.220 -17.570 1.00 94.88 184 VAL A O 1
ATOM 1402 N N . ARG A 1 185 ? 8.470 2.515 -19.214 1.00 96.00 185 ARG A N 1
ATOM 1403 C CA . ARG A 1 185 ? 7.508 1.835 -18.351 1.00 96.00 185 ARG A CA 1
ATOM 1404 C C . ARG A 1 185 ? 7.419 0.371 -18.755 1.00 96.00 185 ARG A C 1
ATOM 1406 O O . ARG A 1 185 ? 7.320 0.050 -19.929 1.00 96.00 185 ARG A O 1
ATOM 1413 N N . VAL A 1 186 ? 7.450 -0.536 -17.790 1.00 95.50 186 VAL A N 1
ATOM 1414 C CA . VAL A 1 186 ? 7.189 -1.954 -18.066 1.00 95.50 186 VAL A CA 1
ATOM 1415 C C . VAL A 1 186 ? 5.686 -2.180 -18.067 1.00 95.50 186 VAL A C 1
ATOM 1417 O O . VAL A 1 186 ? 5.031 -1.836 -17.082 1.00 95.50 186 VAL A O 1
ATOM 1420 N N . SER A 1 187 ? 5.155 -2.752 -19.143 1.00 95.69 187 SER A N 1
ATOM 1421 C CA . SER A 1 187 ? 3.721 -2.994 -19.322 1.00 95.69 187 SER A CA 1
ATOM 1422 C C . SER A 1 187 ? 3.433 -4.397 -19.878 1.00 95.69 187 SER A C 1
ATOM 1424 O O . SER A 1 187 ? 4.333 -5.235 -19.973 1.00 95.69 187 SER A O 1
ATOM 1426 N N . ASP A 1 188 ? 2.173 -4.670 -20.202 1.00 93.94 188 ASP A N 1
ATOM 1427 C CA . ASP A 1 188 ? 1.716 -5.905 -20.841 1.00 93.94 188 ASP A CA 1
ATOM 1428 C C . ASP A 1 188 ? 2.145 -6.018 -22.316 1.00 93.94 188 ASP A C 1
ATOM 1430 O O . ASP A 1 188 ? 2.311 -7.122 -22.832 1.00 93.94 188 ASP A O 1
ATOM 1434 N N . ALA A 1 189 ? 2.367 -4.886 -22.986 1.00 93.31 189 ALA A N 1
ATOM 1435 C CA . ALA A 1 189 ? 2.664 -4.815 -24.410 1.00 93.31 189 ALA A CA 1
ATOM 1436 C C . ALA A 1 189 ? 3.706 -3.734 -24.736 1.00 93.31 189 ALA A C 1
ATOM 1438 O O . ALA A 1 189 ? 3.937 -2.792 -23.980 1.00 93.31 189 ALA A O 1
ATOM 1439 N N . ASN A 1 190 ? 4.336 -3.845 -25.904 1.00 93.56 190 ASN A N 1
ATOM 1440 C CA . ASN A 1 190 ? 5.228 -2.796 -26.390 1.00 93.56 190 ASN A CA 1
ATOM 1441 C C . ASN A 1 190 ? 4.393 -1.656 -26.974 1.00 93.56 190 ASN A C 1
ATOM 1443 O O . ASN A 1 190 ? 3.595 -1.885 -27.885 1.00 93.56 190 ASN A O 1
ATOM 1447 N N . ARG A 1 191 ? 4.568 -0.433 -26.470 1.00 94.19 191 ARG A N 1
ATOM 1448 C CA . ARG A 1 191 ? 3.882 0.764 -26.980 1.00 94.19 191 ARG A CA 1
ATOM 1449 C C . ARG A 1 191 ? 4.832 1.948 -26.941 1.00 94.19 191 ARG A C 1
ATOM 1451 O O . ARG A 1 191 ? 5.745 2.000 -26.126 1.00 94.19 191 ARG A O 1
ATOM 1458 N N . MET A 1 192 ? 4.606 2.924 -27.805 1.00 92.56 192 MET A N 1
ATOM 1459 C CA . MET A 1 192 ? 5.290 4.208 -27.721 1.00 92.56 192 MET A CA 1
ATOM 1460 C C . MET A 1 192 ? 4.246 5.307 -27.627 1.00 92.56 192 MET A C 1
ATOM 1462 O O . MET A 1 192 ? 3.250 5.289 -28.347 1.00 92.56 192 MET A O 1
ATOM 1466 N N . SER A 1 193 ? 4.477 6.236 -26.711 1.00 89.12 193 SER A N 1
ATOM 1467 C CA . SER A 1 193 ? 3.742 7.488 -26.592 1.00 89.12 193 SER A CA 1
ATOM 1468 C C . SER A 1 193 ? 4.723 8.649 -26.690 1.00 89.12 193 SER A C 1
ATOM 1470 O O . SER A 1 193 ? 5.932 8.461 -26.542 1.00 89.12 193 SER A O 1
ATOM 1472 N N . ASP A 1 194 ? 4.199 9.861 -26.839 1.00 83.75 194 ASP A N 1
ATOM 1473 C CA . ASP A 1 194 ? 5.010 11.082 -26.918 1.00 83.75 194 ASP A CA 1
ATOM 1474 C C . ASP A 1 194 ? 5.889 11.310 -25.676 1.00 83.75 194 ASP A C 1
ATOM 1476 O O . ASP A 1 194 ? 6.86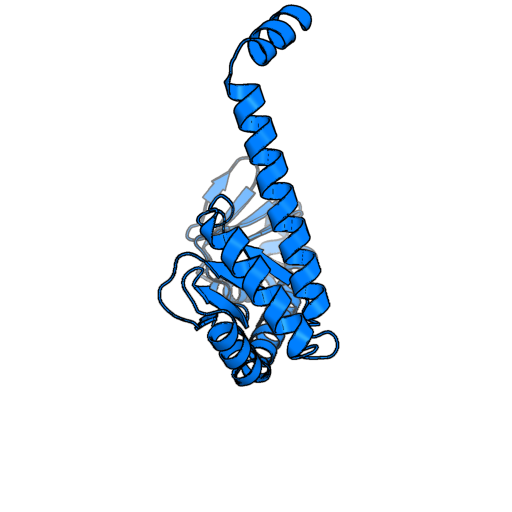0 12.062 -25.720 1.00 83.75 194 ASP A O 1
ATOM 1480 N N . THR A 1 195 ? 5.556 10.668 -24.549 1.00 85.81 195 THR A N 1
ATOM 1481 C CA . THR A 1 195 ? 6.217 10.904 -23.257 1.00 85.81 195 THR A CA 1
ATOM 1482 C C . THR A 1 195 ? 6.865 9.669 -22.642 1.00 85.81 195 THR A C 1
ATOM 1484 O O . THR A 1 195 ? 7.661 9.824 -21.712 1.00 85.81 195 THR A O 1
ATOM 1487 N N . SER A 1 196 ? 6.565 8.462 -23.129 1.00 92.12 196 SER A N 1
ATOM 1488 C CA . SER A 1 196 ? 7.111 7.209 -22.599 1.00 92.12 196 SER A CA 1
ATOM 1489 C C . SER A 1 196 ? 7.135 6.078 -23.621 1.00 92.12 196 SER A C 1
ATOM 1491 O O . SER A 1 196 ? 6.254 5.964 -24.474 1.00 92.12 196 SER A O 1
ATOM 1493 N N . VAL A 1 197 ? 8.116 5.193 -23.462 1.00 94.00 197 VAL A N 1
ATOM 1494 C CA . VAL A 1 197 ? 8.193 3.900 -24.141 1.00 94.00 197 VAL A CA 1
ATOM 1495 C C . VAL A 1 197 ? 7.754 2.815 -23.170 1.00 94.00 197 VAL A C 1
ATOM 1497 O O . VAL A 1 197 ? 8.346 2.638 -22.103 1.00 94.00 197 VAL A O 1
ATOM 1500 N N . ASP A 1 198 ? 6.716 2.087 -23.550 1.00 94.62 198 ASP A N 1
ATOM 1501 C CA . ASP A 1 198 ? 6.237 0.927 -22.825 1.00 94.62 198 ASP A CA 1
ATOM 1502 C C . ASP A 1 198 ? 6.917 -0.326 -23.381 1.00 94.62 198 ASP A C 1
ATOM 1504 O O . ASP A 1 198 ? 6.869 -0.587 -24.583 1.00 94.62 198 ASP A O 1
ATOM 1508 N N . ILE A 1 199 ? 7.547 -1.104 -22.503 1.00 93.44 199 ILE A N 1
ATOM 1509 C CA . ILE A 1 199 ? 8.204 -2.369 -22.837 1.00 93.44 199 ILE A CA 1
ATOM 1510 C C . ILE A 1 199 ? 7.384 -3.506 -22.232 1.00 93.44 199 ILE A C 1
ATOM 1512 O O . ILE A 1 199 ? 7.170 -3.538 -21.018 1.00 93.44 199 ILE A O 1
ATOM 1516 N N . ALA A 1 200 ? 6.953 -4.448 -23.068 1.00 94.25 200 ALA A N 1
ATOM 1517 C CA . ALA A 1 200 ? 6.274 -5.663 -22.638 1.00 94.25 200 ALA A CA 1
ATOM 1518 C C . ALA A 1 200 ? 7.173 -6.432 -21.667 1.00 94.25 200 ALA A C 1
ATOM 1520 O O . ALA A 1 200 ? 8.329 -6.695 -21.984 1.00 94.25 200 ALA A O 1
ATOM 1521 N N . TRP A 1 201 ? 6.676 -6.827 -20.498 1.00 92.19 201 TRP A N 1
ATOM 1522 C CA . TRP A 1 201 ? 7.499 -7.496 -19.481 1.00 92.19 201 TRP A CA 1
ATOM 1523 C C . TRP A 1 201 ? 8.176 -8.784 -19.983 1.00 92.19 201 TRP A C 1
ATOM 1525 O O . TRP A 1 201 ? 9.247 -9.162 -19.498 1.00 92.19 201 TRP A O 1
ATOM 1535 N N . ASN A 1 202 ? 7.563 -9.448 -20.964 1.00 90.00 202 ASN A N 1
ATOM 1536 C CA . ASN A 1 202 ? 8.015 -10.697 -21.560 1.00 90.00 202 ASN A CA 1
ATOM 1537 C C . ASN A 1 202 ? 8.794 -10.508 -22.868 1.00 90.00 202 ASN A C 1
ATOM 1539 O O . ASN A 1 202 ? 8.997 -11.506 -23.559 1.00 90.00 202 ASN A O 1
ATOM 1543 N N . PHE A 1 203 ? 9.225 -9.285 -23.206 1.00 82.00 203 PHE A N 1
ATOM 1544 C CA . PHE A 1 203 ? 9.914 -9.011 -24.466 1.00 82.00 203 PHE A CA 1
ATOM 1545 C C . PHE A 1 203 ? 11.026 -10.041 -24.733 1.00 82.00 203 PHE A C 1
ATOM 1547 O O . PHE A 1 203 ? 11.776 -10.435 -23.825 1.00 82.00 203 PHE A O 1
ATOM 1554 N N . ALA A 1 204 ? 11.038 -10.549 -25.968 1.00 63.56 204 ALA A N 1
ATOM 1555 C CA . ALA A 1 204 ? 11.968 -11.578 -26.402 1.00 63.56 20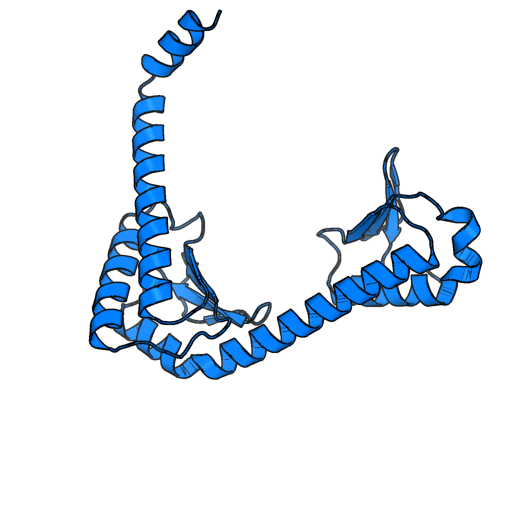4 ALA A CA 1
ATOM 1556 C C . ALA A 1 204 ? 13.406 -11.042 -26.365 1.00 63.56 204 ALA A C 1
ATOM 1558 O O . ALA A 1 204 ? 13.635 -9.855 -26.612 1.00 63.56 204 ALA A O 1
ATOM 1559 N N . ALA A 1 205 ? 14.343 -11.927 -26.017 1.00 51.62 205 ALA A N 1
ATOM 1560 C CA . ALA A 1 205 ? 15.774 -11.675 -26.144 1.00 51.62 205 ALA A CA 1
ATOM 1561 C C . ALA A 1 205 ? 16.217 -11.843 -27.600 1.00 51.62 205 ALA A C 1
ATOM 1563 O O . ALA A 1 205 ? 15.681 -12.764 -28.259 1.00 51.62 205 ALA A O 1
#